Protein AF-A0AAR2L7X9-F1 (afdb_monomer)

Solvent-accessible surface area (backbone atoms only — not comparable to full-atom values): 22425 Å² total; per-residue (Å²): 132,78,59,79,91,54,69,85,50,86,92,69,82,84,89,60,80,96,71,93,76,78,83,87,63,80,66,83,75,56,82,78,73,78,79,71,86,83,79,50,98,88,57,89,83,78,84,85,50,68,68,66,51,44,67,77,43,71,85,66,81,84,59,77,83,81,66,60,90,68,90,74,89,66,98,63,89,81,54,65,83,58,91,66,99,71,81,74,80,59,92,85,59,94,66,85,78,51,74,70,56,49,50,53,48,50,54,50,52,50,49,48,53,38,51,50,32,52,50,49,48,60,57,50,74,76,51,97,79,78,84,83,87,59,48,69,61,50,37,53,50,45,53,51,50,53,52,52,56,54,48,54,52,49,50,71,74,61,46,100,78,69,85,72,63,87,88,48,68,64,62,55,51,52,52,53,54,52,51,51,53,51,49,65,59,52,63,77,77,61,82,89,80,92,80,92,81,93,71,90,81,67,76,90,87,68,88,82,83,82,83,83,81,60,69,68,58,55,53,50,53,51,54,52,51,53,54,54,51,52,57,53,48,54,54,50,52,56,54,53,54,57,57,56,64,72,72,71,85,77,90,77,53,74,70,54,44,52,53,50,50,53,50,46,54,53,49,59,71,41,43,70,53,60,71,42,44,65,57,53,52,51,51,50,60,73,42,40,66,58,54,51,50,53,52,51,50,54,54,52,50,55,50,48,54,53,52,51,52,52,52,54,50,52,52,50,52,51,52,51,52,51,52,48,51,53,50,52,52,52,53,50,49,51,52,49,52,52,51,50,52,53,50,53,53,52,52,59,65,70,75,111

Sequence (352 aa):
MADPKYANLPGIAFNEPDVYETSDLPEDDQAQFESEELCSDSVERIVVNPNAAYDKFKDKRVGTKGLDFSDRISKTRRVGYESGEYELLAEGCGVKETPQQKYQRLVNEIQELTQEVEHIQANVKESSAEERLTPVVLAQRAAQLKQQLVSAHLDSLLGPNAHINLADPDGALAKRLMTQLELARGVRSSAGGEGKGSGLKGPDGVVLYELHSRPEHERFTESAKVRQHCTTFSKSVLGKMNEIAKHKAAIEDAETQNKVSQLYDVVQKWDAMATSLPQVVQRLIAVKELHEQAMQFGQLLTHLDTTQQMINNALKDNSTLLTQVQQTMKENLVSVEENFAALEQRMKKLSK

Structure (mmCIF, N/CA/C/O backbone):
data_AF-A0AAR2L7X9-F1
#
_entry.id   AF-A0AAR2L7X9-F1
#
loop_
_atom_site.group_PDB
_atom_site.id
_atom_site.type_symbol
_atom_site.label_atom_id
_atom_site.label_alt_id
_atom_site.label_comp_id
_atom_site.label_asym_id
_atom_site.label_entity_id
_atom_site.label_seq_id
_atom_site.pdbx_PDB_ins_code
_atom_site.Cartn_x
_atom_site.Cartn_y
_atom_site.Cartn_z
_atom_site.occupancy
_atom_site.B_iso_or_equiv
_atom_site.auth_seq_id
_atom_site.auth_comp_id
_atom_site.auth_asym_id
_atom_site.auth_atom_id
_atom_site.pdbx_PDB_model_num
ATOM 1 N N . MET A 1 1 ? 15.805 -26.032 24.652 1.00 58.50 1 MET A N 1
ATOM 2 C CA . MET A 1 1 ? 15.569 -25.480 26.006 1.00 58.50 1 MET A CA 1
ATOM 3 C C . MET A 1 1 ? 14.069 -25.468 26.228 1.00 58.50 1 MET A C 1
ATOM 5 O O . MET A 1 1 ? 13.367 -25.106 25.296 1.00 58.50 1 MET A O 1
ATOM 9 N N . ALA A 1 2 ? 13.588 -25.912 27.389 1.00 68.69 2 ALA A N 1
ATOM 10 C CA . ALA A 1 2 ? 12.157 -25.912 27.692 1.00 68.69 2 ALA A CA 1
ATOM 11 C C . ALA A 1 2 ? 11.617 -24.474 27.770 1.00 68.69 2 ALA A C 1
ATOM 13 O O . ALA A 1 2 ? 12.290 -23.601 28.323 1.00 68.69 2 ALA A O 1
ATOM 14 N N . ASP A 1 3 ? 10.419 -24.233 27.229 1.00 81.75 3 ASP A N 1
ATOM 15 C CA . ASP A 1 3 ? 9.723 -22.955 27.406 1.00 81.75 3 ASP A CA 1
ATOM 16 C C . ASP A 1 3 ? 9.460 -22.745 28.912 1.00 81.75 3 ASP A C 1
ATOM 18 O O . ASP A 1 3 ? 8.862 -23.617 29.560 1.00 81.75 3 ASP A O 1
ATOM 22 N N . PRO A 1 4 ? 9.898 -21.613 29.498 1.00 86.81 4 PRO A N 1
ATOM 23 C CA . PRO A 1 4 ? 9.716 -21.331 30.920 1.00 86.81 4 PRO A CA 1
ATOM 24 C C . PRO A 1 4 ? 8.248 -21.355 31.367 1.00 86.81 4 PRO A C 1
ATOM 26 O O . PRO A 1 4 ? 7.988 -21.593 32.545 1.00 86.81 4 PRO A O 1
ATOM 29 N N . LYS A 1 5 ? 7.283 -21.158 30.457 1.00 88.94 5 LYS A N 1
ATOM 30 C CA . LYS A 1 5 ? 5.848 -21.253 30.771 1.00 88.94 5 LYS A CA 1
ATOM 31 C C . LYS A 1 5 ? 5.412 -22.666 31.166 1.00 88.94 5 LYS A C 1
ATOM 33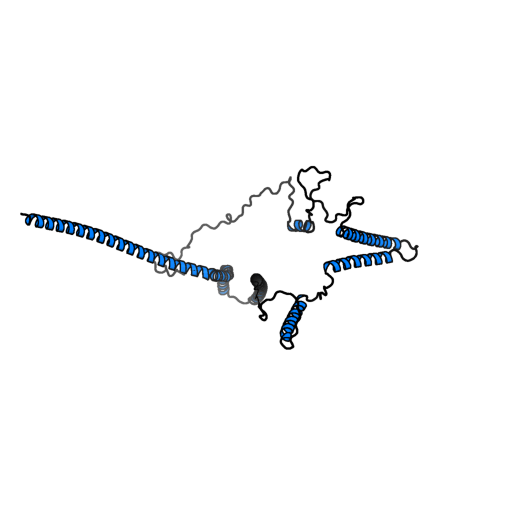 O O . LYS A 1 5 ? 4.488 -22.801 31.964 1.00 88.94 5 LYS A O 1
ATOM 38 N N . TYR A 1 6 ? 6.068 -23.701 30.637 1.00 88.50 6 TYR A N 1
ATOM 39 C CA . TYR A 1 6 ? 5.660 -25.103 30.812 1.00 88.50 6 TYR A CA 1
ATOM 40 C C . TYR A 1 6 ? 6.632 -25.923 31.668 1.00 88.50 6 TYR A C 1
ATOM 42 O O . TYR A 1 6 ? 6.317 -27.047 32.045 1.00 88.50 6 TYR A O 1
ATOM 50 N N . ALA A 1 7 ? 7.787 -25.359 32.031 1.00 85.44 7 ALA A N 1
ATOM 51 C CA . ALA A 1 7 ? 8.849 -26.053 32.761 1.00 85.44 7 ALA A CA 1
ATOM 52 C C . ALA A 1 7 ? 8.419 -26.646 34.121 1.00 85.44 7 ALA A C 1
ATOM 54 O O . ALA A 1 7 ? 8.985 -27.644 34.557 1.00 85.44 7 ALA A O 1
ATOM 55 N N . ASN A 1 8 ? 7.420 -26.048 34.780 1.00 86.06 8 ASN A N 1
ATOM 56 C CA . ASN A 1 8 ? 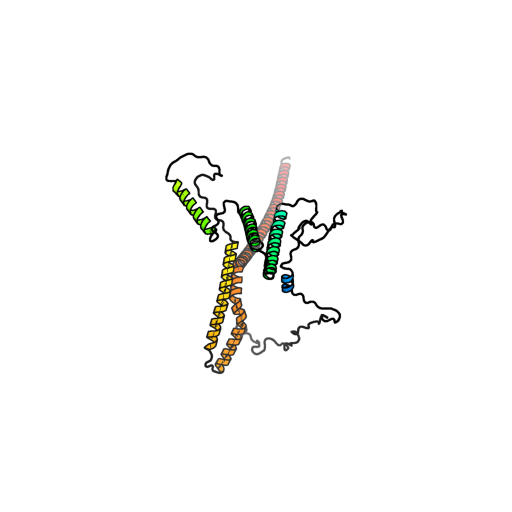6.941 -26.471 36.103 1.00 86.06 8 ASN A CA 1
ATOM 57 C C . ASN A 1 8 ? 5.663 -27.325 36.053 1.00 86.06 8 ASN A C 1
ATOM 59 O O . ASN A 1 8 ? 5.130 -27.686 37.103 1.00 86.06 8 ASN A O 1
ATOM 63 N N . LEU A 1 9 ? 5.136 -27.609 34.859 1.00 87.19 9 LEU A N 1
ATOM 64 C CA . LEU A 1 9 ? 3.927 -28.411 34.711 1.00 87.19 9 LEU A CA 1
ATOM 65 C C . LEU A 1 9 ? 4.298 -29.902 34.645 1.00 87.19 9 LEU A C 1
ATOM 67 O O . LEU A 1 9 ? 5.142 -30.288 33.834 1.00 87.19 9 LEU A O 1
ATOM 71 N N . PRO A 1 10 ? 3.688 -30.764 35.478 1.00 87.69 10 PRO A N 1
ATOM 72 C CA . PRO A 1 10 ? 3.891 -32.203 35.376 1.00 87.69 10 PRO A CA 1
ATOM 73 C C . PRO A 1 10 ? 3.238 -32.752 34.097 1.00 87.69 10 PRO A C 1
ATOM 75 O O . PRO A 1 10 ? 2.163 -32.304 33.704 1.00 87.69 10 PRO A O 1
ATOM 78 N N . GLY A 1 11 ? 3.864 -33.754 33.471 1.00 83.44 11 GLY A N 1
ATOM 79 C CA . GLY A 1 11 ? 3.300 -34.459 32.310 1.00 83.44 11 GLY A CA 1
ATOM 80 C C . GLY A 1 11 ? 3.533 -33.799 30.945 1.00 83.44 11 GLY A C 1
ATOM 81 O O . GLY A 1 11 ? 2.887 -34.194 29.981 1.00 83.44 11 GLY A O 1
ATOM 82 N N . ILE A 1 12 ? 4.440 -32.823 30.841 1.00 88.62 12 ILE A N 1
ATOM 83 C CA . ILE A 1 12 ? 4.846 -32.239 29.554 1.00 88.62 12 ILE A CA 1
ATOM 84 C C . ILE A 1 12 ? 5.948 -33.092 28.911 1.00 88.62 12 ILE A C 1
ATOM 86 O O . ILE A 1 12 ? 6.962 -33.395 29.544 1.00 88.62 12 ILE A O 1
ATOM 90 N N . ALA A 1 13 ? 5.758 -33.471 27.647 1.00 85.81 13 ALA A N 1
ATOM 91 C CA . ALA A 1 13 ? 6.752 -34.187 26.855 1.00 85.81 13 ALA A CA 1
ATOM 92 C C . ALA A 1 13 ? 7.810 -33.206 26.315 1.00 85.81 13 ALA A C 1
ATOM 94 O O . ALA A 1 13 ? 7.497 -32.320 25.527 1.00 85.81 13 ALA A O 1
ATOM 95 N N . PHE A 1 14 ? 9.068 -33.339 26.754 1.00 83.25 14 PHE A N 1
ATOM 96 C CA . PHE A 1 14 ? 10.162 -32.425 26.370 1.00 83.25 14 PHE A CA 1
ATOM 97 C C . PHE A 1 14 ? 11.065 -32.947 25.243 1.00 83.25 14 PHE A C 1
ATOM 99 O O . PHE A 1 14 ? 11.780 -32.161 24.628 1.00 83.25 14 PHE A O 1
ATOM 106 N N . ASN A 1 15 ? 11.064 -34.260 25.001 1.00 86.62 15 ASN A N 1
ATOM 107 C CA . ASN A 1 15 ? 11.962 -34.932 24.052 1.00 86.62 15 ASN A CA 1
ATOM 108 C C . ASN A 1 15 ? 11.193 -35.608 22.908 1.00 86.62 15 ASN A C 1
ATOM 110 O O . ASN A 1 15 ? 11.696 -36.547 22.295 1.00 86.62 15 ASN A O 1
ATOM 114 N N . GLU A 1 16 ? 9.970 -35.156 22.655 1.00 88.12 16 GLU A N 1
ATOM 115 C CA . GLU A 1 16 ? 9.159 -35.616 21.534 1.00 88.12 16 GLU A CA 1
ATOM 116 C C . GLU A 1 16 ? 9.147 -34.537 20.443 1.00 88.12 16 GLU A C 1
ATOM 118 O O . GLU A 1 16 ? 9.215 -33.347 20.767 1.00 88.12 16 GLU A O 1
ATOM 123 N N . PRO A 1 17 ? 9.123 -34.921 19.156 1.00 88.31 17 PRO A N 1
ATOM 124 C CA . PRO A 1 17 ? 8.939 -33.967 18.073 1.00 88.31 17 PRO A CA 1
ATOM 125 C C . PRO A 1 17 ? 7.567 -33.292 18.194 1.00 88.31 17 PRO A C 1
ATOM 127 O O . PRO A 1 17 ? 6.573 -33.936 18.521 1.00 88.31 17 PRO A O 1
ATOM 130 N N . ASP A 1 18 ? 7.527 -31.992 17.908 1.00 89.62 18 ASP A N 1
ATOM 131 C CA . ASP A 1 18 ? 6.307 -31.173 17.987 1.00 89.62 18 ASP A CA 1
ATOM 132 C C . ASP A 1 18 ? 5.267 -31.576 16.923 1.00 89.62 18 ASP A C 1
ATOM 134 O O . ASP A 1 18 ? 4.061 -31.488 17.140 1.00 89.62 18 ASP A O 1
ATOM 138 N N . VAL A 1 19 ? 5.734 -32.073 15.771 1.00 93.62 19 VAL A N 1
ATOM 139 C CA . VAL A 1 19 ? 4.901 -32.466 14.629 1.00 93.62 19 VAL A CA 1
ATOM 140 C C . VAL A 1 19 ? 5.341 -33.835 14.107 1.00 93.62 19 VAL A C 1
ATOM 142 O O . VAL A 1 19 ? 6.525 -34.062 13.859 1.00 93.62 19 VAL A O 1
ATOM 145 N N . TYR A 1 20 ? 4.375 -34.742 13.923 1.00 91.88 20 TYR A N 1
ATOM 146 C CA . TYR A 1 20 ? 4.553 -36.015 13.222 1.00 91.88 20 TYR A CA 1
ATOM 147 C C . TYR A 1 20 ? 3.850 -35.929 11.865 1.00 91.88 20 TYR A C 1
ATOM 149 O O . TYR A 1 20 ? 2.631 -36.079 11.783 1.00 91.88 20 TYR A O 1
ATOM 157 N N . GLU A 1 21 ? 4.619 -35.678 10.810 1.00 87.75 21 GLU A N 1
ATOM 158 C CA . GLU A 1 21 ? 4.123 -35.557 9.437 1.00 87.75 21 GLU A CA 1
ATOM 159 C C . GLU A 1 21 ? 4.744 -36.611 8.514 1.00 87.75 21 GLU A C 1
ATOM 161 O O . GLU A 1 21 ? 5.809 -37.173 8.790 1.00 87.75 21 GLU A O 1
ATOM 166 N N . THR A 1 22 ? 4.045 -36.923 7.425 1.00 88.25 22 THR A N 1
ATOM 167 C CA . THR A 1 22 ? 4.598 -37.737 6.339 1.00 88.25 22 THR A CA 1
ATOM 168 C C . THR A 1 22 ? 5.655 -36.937 5.587 1.00 88.25 22 THR A C 1
ATOM 170 O O . THR A 1 22 ? 5.545 -35.720 5.490 1.00 88.25 22 THR A O 1
ATOM 173 N N . SER A 1 23 ? 6.670 -37.609 5.037 1.00 84.25 23 SER A N 1
ATOM 174 C CA . SER A 1 23 ? 7.684 -36.941 4.214 1.00 84.25 23 SER A CA 1
ATOM 175 C C . SER A 1 23 ? 7.032 -36.208 3.046 1.00 84.25 23 SER A C 1
ATOM 177 O O . SER A 1 23 ? 6.240 -36.810 2.321 1.00 84.25 23 SER A O 1
ATOM 179 N N . ASP A 1 24 ? 7.384 -34.936 2.883 1.00 82.62 24 ASP A N 1
ATOM 180 C CA . ASP A 1 24 ? 6.878 -34.105 1.797 1.00 82.62 24 ASP A CA 1
ATOM 181 C C . ASP A 1 24 ? 7.316 -34.695 0.447 1.00 82.62 24 ASP A C 1
ATOM 183 O O . ASP A 1 24 ? 8.506 -34.964 0.231 1.00 82.62 24 ASP A O 1
ATOM 187 N N . LEU A 1 25 ? 6.347 -34.997 -0.422 1.00 80.44 25 LEU A N 1
ATOM 188 C CA . LEU A 1 25 ? 6.610 -35.621 -1.714 1.00 80.44 25 LEU A CA 1
ATOM 189 C C . LEU A 1 25 ? 6.784 -34.526 -2.771 1.00 80.44 25 LEU A C 1
ATOM 191 O O . LEU A 1 25 ? 5.901 -33.691 -2.932 1.00 80.44 25 LEU A O 1
ATOM 195 N N . PRO A 1 26 ? 7.848 -34.573 -3.590 1.00 77.44 26 PRO A N 1
ATOM 196 C CA . PRO A 1 26 ? 8.116 -33.561 -4.615 1.00 77.44 26 PRO A CA 1
ATOM 197 C C . PRO A 1 26 ? 7.139 -33.612 -5.807 1.00 77.44 26 PRO A C 1
ATOM 199 O O . PRO A 1 26 ? 7.409 -33.012 -6.846 1.00 77.44 26 PRO A O 1
ATOM 202 N N . GLU A 1 27 ? 6.060 -34.390 -5.722 1.00 68.00 27 GLU A N 1
ATOM 203 C CA . GLU A 1 27 ? 5.062 -34.551 -6.785 1.00 68.00 27 GLU A CA 1
ATOM 204 C C . GLU A 1 27 ? 4.043 -33.401 -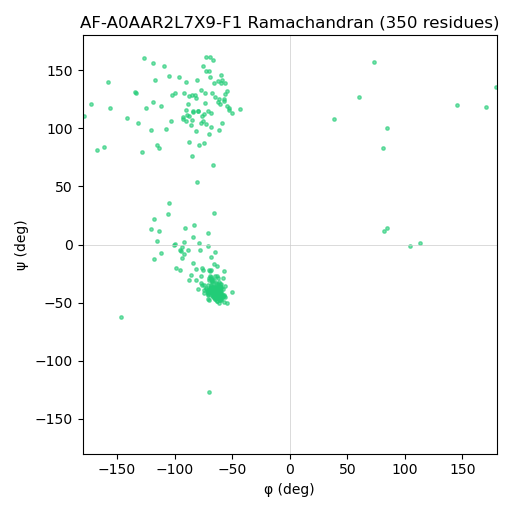6.795 1.00 68.00 27 GLU A C 1
ATOM 206 O O . GLU A 1 27 ? 3.625 -33.001 -7.880 1.00 68.00 27 GLU A O 1
ATOM 211 N N . ASP A 1 28 ? 3.730 -32.797 -5.639 1.00 61.31 28 ASP A N 1
ATOM 212 C CA . ASP A 1 28 ? 2.808 -31.647 -5.545 1.00 61.31 28 ASP A CA 1
ATOM 213 C C . ASP A 1 28 ? 3.396 -30.351 -6.153 1.00 61.31 28 ASP A C 1
ATOM 215 O O . ASP A 1 28 ? 2.652 -29.467 -6.579 1.00 61.31 28 ASP A O 1
ATOM 219 N N . ASP A 1 29 ? 4.726 -30.259 -6.274 1.00 66.62 29 ASP A N 1
ATOM 220 C CA . ASP A 1 29 ? 5.447 -29.112 -6.855 1.00 66.62 29 ASP A CA 1
ATOM 221 C C . ASP A 1 29 ? 5.651 -29.213 -8.380 1.00 66.62 29 ASP A C 1
ATOM 223 O O . ASP A 1 29 ? 6.191 -28.300 -9.020 1.00 66.62 29 ASP A O 1
ATOM 227 N N . GLN A 1 30 ? 5.255 -30.327 -9.001 1.00 73.00 30 GLN A N 1
ATOM 228 C CA . GLN A 1 30 ? 5.449 -30.524 -10.434 1.00 73.00 30 GLN A CA 1
ATOM 229 C C . GLN A 1 30 ? 4.307 -29.879 -11.211 1.00 73.00 30 GLN A C 1
ATOM 231 O O . GLN A 1 30 ? 3.193 -30.391 -11.276 1.00 73.00 30 GLN A O 1
ATOM 236 N N . ALA A 1 31 ? 4.607 -28.759 -11.870 1.00 71.19 31 ALA A N 1
ATOM 237 C CA . ALA A 1 31 ? 3.693 -28.159 -12.829 1.00 71.19 31 ALA A CA 1
ATOM 238 C C . ALA A 1 31 ? 3.383 -29.160 -13.959 1.00 71.19 31 ALA A C 1
ATOM 240 O O . ALA A 1 31 ? 4.196 -29.382 -14.861 1.00 71.19 31 ALA A O 1
ATOM 241 N N . GLN A 1 32 ? 2.187 -29.751 -13.926 1.00 66.31 32 GLN A N 1
ATOM 242 C CA . GLN A 1 32 ? 1.603 -30.426 -15.079 1.00 66.31 32 GLN A CA 1
ATOM 243 C C . GLN A 1 32 ? 1.217 -29.362 -16.102 1.00 66.31 32 GLN A C 1
ATOM 245 O O . GLN A 1 32 ? 0.154 -28.751 -16.035 1.00 66.31 32 GLN A O 1
ATOM 250 N N . PHE A 1 33 ? 2.112 -29.115 -17.053 1.00 65.69 33 PHE A N 1
ATOM 251 C CA . PHE A 1 33 ? 1.769 -28.323 -18.222 1.00 65.69 33 PHE A CA 1
ATOM 252 C C . PHE A 1 33 ? 0.863 -29.166 -19.119 1.00 65.69 33 PHE A C 1
ATOM 254 O O . PHE A 1 33 ? 1.329 -30.078 -19.809 1.00 65.69 33 PHE A O 1
ATOM 261 N N . GLU A 1 34 ? -0.436 -28.863 -19.104 1.00 64.69 34 GLU A N 1
ATOM 262 C CA . GLU A 1 34 ? -1.340 -29.292 -20.166 1.00 64.69 34 GLU A CA 1
ATOM 263 C C . GLU A 1 34 ? -0.727 -28.843 -21.492 1.00 64.69 34 GLU A C 1
ATOM 265 O O . GLU A 1 34 ? -0.481 -27.660 -21.733 1.00 64.69 34 GLU A O 1
ATOM 270 N N . SER A 1 35 ? -0.375 -29.818 -22.324 1.00 61.19 35 SER A N 1
ATOM 271 C CA . SER A 1 35 ? 0.222 -29.548 -23.623 1.00 61.19 35 SER A CA 1
ATOM 272 C C . SER A 1 35 ? -0.883 -29.042 -24.543 1.00 61.19 35 SER A C 1
ATOM 274 O O . SER A 1 35 ? -1.533 -29.832 -25.221 1.00 61.19 35 SER A O 1
ATOM 276 N N . GLU A 1 36 ? -1.132 -27.732 -24.543 1.00 65.69 36 GLU A N 1
ATOM 277 C CA . GLU A 1 36 ? -1.938 -27.104 -25.588 1.00 65.69 36 GLU A CA 1
ATOM 278 C C . GLU A 1 36 ? -1.323 -27.470 -26.950 1.00 65.69 36 GLU A C 1
ATOM 280 O O . GLU A 1 36 ? -0.103 -27.379 -27.126 1.00 65.69 36 GLU A O 1
ATOM 285 N N . GLU A 1 37 ? -2.147 -27.908 -27.911 1.00 62.38 37 GLU A N 1
ATOM 286 C CA . GLU A 1 37 ? -1.739 -28.262 -29.280 1.00 62.38 37 GLU A CA 1
ATOM 287 C C . GLU A 1 37 ? -1.265 -27.017 -30.057 1.00 62.38 37 GLU A C 1
ATOM 289 O O . GLU A 1 37 ? -1.871 -26.549 -31.017 1.00 62.38 37 GLU A O 1
ATOM 294 N N . LEU A 1 38 ? -0.131 -26.456 -29.650 1.00 59.75 38 LEU A N 1
ATOM 295 C CA . LEU A 1 38 ? 0.525 -25.326 -30.299 1.00 59.75 38 LEU A CA 1
ATOM 296 C C . LEU A 1 38 ? 1.409 -25.780 -31.470 1.00 59.75 38 LEU A C 1
ATOM 298 O O . LEU A 1 38 ? 2.143 -24.972 -32.034 1.00 59.75 38 LEU A O 1
ATOM 302 N N . CYS A 1 39 ? 1.390 -27.056 -31.843 1.00 63.72 39 CYS A N 1
ATOM 303 C CA . CYS A 1 39 ? 2.188 -27.605 -32.936 1.00 63.72 39 CYS A CA 1
ATOM 304 C C . CYS A 1 39 ? 1.270 -28.386 -33.879 1.00 63.72 39 CYS A C 1
ATOM 306 O O . CYS A 1 39 ? 1.172 -29.603 -33.797 1.00 63.72 39 CYS A O 1
ATOM 308 N N . SER A 1 40 ? 0.567 -27.661 -34.750 1.00 76.75 40 SER A N 1
ATOM 309 C CA . SER A 1 40 ? -0.212 -28.244 -35.844 1.00 76.75 40 SER A CA 1
ATOM 310 C C . SER A 1 40 ? 0.582 -28.159 -37.148 1.00 76.75 40 SER A C 1
ATOM 312 O O . SER A 1 40 ? 1.001 -27.068 -37.527 1.00 76.75 40 SER A O 1
ATOM 314 N N . ASP A 1 41 ? 0.705 -29.265 -37.885 1.00 78.06 41 ASP A N 1
ATOM 315 C CA . ASP A 1 41 ? 1.406 -29.299 -39.185 1.00 78.06 41 ASP A CA 1
ATOM 316 C C . ASP A 1 41 ? 0.707 -28.468 -40.281 1.00 78.06 41 ASP A C 1
ATOM 318 O O . ASP A 1 41 ? 1.301 -28.147 -41.306 1.00 78.06 41 ASP A O 1
ATOM 322 N N . SER A 1 42 ? -0.567 -28.110 -40.081 1.00 85.38 42 SER A N 1
ATOM 323 C CA . SER A 1 42 ? -1.370 -27.327 -41.037 1.00 85.38 42 SER A CA 1
ATOM 324 C C . SER A 1 42 ? -1.397 -25.818 -40.758 1.00 85.38 42 SER A C 1
ATOM 326 O O . SER A 1 42 ? -1.999 -25.079 -41.535 1.00 85.38 42 SER A O 1
ATOM 328 N N . VAL A 1 43 ? -0.802 -25.347 -39.653 1.00 83.69 43 VAL A N 1
ATOM 329 C CA . VAL A 1 43 ? -0.901 -23.944 -39.215 1.00 83.69 43 VAL A CA 1
ATOM 330 C C . VAL A 1 43 ? 0.486 -23.336 -39.038 1.00 83.69 43 VAL A C 1
ATOM 332 O O . VAL A 1 43 ? 1.252 -23.734 -38.162 1.00 83.69 43 VAL A O 1
ATOM 335 N N . GLU A 1 44 ? 0.793 -22.306 -39.826 1.00 81.75 44 GLU A N 1
ATOM 336 C CA . GLU A 1 44 ? 2.014 -21.523 -39.643 1.00 81.75 44 GLU A CA 1
ATOM 337 C C . GLU A 1 44 ? 1.906 -20.621 -38.407 1.00 81.75 44 GLU A C 1
ATOM 339 O O . GLU A 1 44 ? 1.034 -19.754 -38.301 1.00 81.75 44 GLU A O 1
ATOM 344 N N . ARG A 1 45 ? 2.834 -20.793 -37.462 1.00 79.12 45 ARG A N 1
ATOM 345 C CA . ARG A 1 45 ? 2.926 -19.953 -36.264 1.00 79.12 45 ARG A CA 1
ATOM 346 C C . ARG A 1 45 ? 3.826 -18.753 -36.502 1.00 79.12 45 ARG A C 1
ATOM 348 O O . ARG A 1 45 ? 5.049 -18.861 -36.492 1.00 79.12 45 ARG A O 1
ATOM 355 N N . ILE A 1 46 ? 3.212 -17.583 -36.634 1.00 85.19 46 ILE A N 1
ATOM 356 C CA . ILE A 1 46 ? 3.934 -16.316 -36.738 1.00 85.19 46 ILE A CA 1
ATOM 357 C C . ILE A 1 46 ? 4.146 -15.749 -35.331 1.00 85.19 46 ILE A C 1
ATOM 359 O O . ILE A 1 46 ? 3.201 -15.330 -34.664 1.00 85.19 46 ILE A O 1
ATOM 363 N N . VAL A 1 47 ? 5.401 -15.721 -34.872 1.00 85.00 47 VAL A N 1
ATOM 364 C CA . VAL A 1 47 ? 5.768 -15.097 -33.593 1.00 85.00 47 VAL A CA 1
ATOM 365 C C . VAL A 1 47 ? 5.658 -13.581 -33.728 1.00 85.00 47 VAL A C 1
ATOM 367 O O . VAL A 1 47 ? 6.408 -12.946 -34.472 1.00 85.00 47 VAL A O 1
ATOM 370 N N . VAL A 1 48 ? 4.728 -12.982 -32.989 1.00 89.19 48 VAL A N 1
ATOM 371 C CA . VAL A 1 48 ? 4.573 -11.528 -32.950 1.00 89.19 48 VAL A CA 1
ATOM 372 C C . VAL A 1 48 ? 5.624 -10.950 -32.009 1.00 89.19 48 VAL A C 1
ATOM 374 O O . VAL A 1 48 ? 5.590 -11.188 -30.806 1.00 89.19 48 VAL A O 1
ATOM 377 N N . ASN A 1 49 ? 6.556 -10.172 -32.557 1.00 91.19 49 ASN A N 1
ATOM 378 C CA . ASN A 1 49 ? 7.512 -9.390 -31.777 1.00 91.19 49 ASN A CA 1
ATOM 379 C C . ASN A 1 49 ? 7.069 -7.914 -31.765 1.00 91.19 49 ASN A C 1
ATOM 381 O O . ASN A 1 49 ? 7.238 -7.235 -32.784 1.00 91.19 49 ASN A O 1
ATOM 385 N N . PRO A 1 50 ? 6.527 -7.397 -30.644 1.00 91.75 50 PRO A N 1
ATOM 386 C CA . PRO A 1 50 ? 6.018 -6.027 -30.566 1.00 91.75 50 PRO A CA 1
ATOM 387 C C . PRO A 1 50 ? 7.080 -4.963 -30.850 1.00 91.75 50 PRO A C 1
ATOM 389 O O . PRO A 1 50 ? 6.773 -3.950 -31.471 1.00 91.75 50 PRO A O 1
ATOM 392 N N . ASN A 1 51 ? 8.333 -5.210 -30.460 1.00 92.44 51 ASN A N 1
ATOM 393 C CA . ASN A 1 51 ? 9.429 -4.261 -30.665 1.00 92.44 51 ASN A CA 1
ATOM 394 C C . ASN A 1 51 ? 9.784 -4.159 -32.154 1.00 92.44 51 ASN A C 1
ATOM 396 O O . ASN A 1 51 ? 9.824 -3.068 -32.716 1.00 92.44 51 ASN A O 1
ATOM 400 N N . ALA A 1 52 ? 9.935 -5.305 -32.827 1.00 90.25 52 ALA A N 1
ATOM 401 C CA . ALA A 1 52 ? 10.203 -5.333 -34.265 1.00 90.25 52 ALA A CA 1
ATOM 402 C C . ALA A 1 52 ? 9.009 -4.827 -35.095 1.00 90.25 52 ALA A C 1
ATOM 404 O O . ALA A 1 52 ? 9.197 -4.231 -36.155 1.00 90.25 52 ALA A O 1
ATOM 405 N N . ALA A 1 53 ? 7.776 -5.063 -34.634 1.00 92.56 53 ALA A N 1
ATOM 406 C CA . ALA A 1 53 ? 6.579 -4.506 -35.253 1.00 92.56 53 ALA A CA 1
ATOM 407 C C . ALA A 1 53 ? 6.545 -2.978 -35.107 1.00 92.56 53 ALA A C 1
ATOM 409 O O . ALA A 1 53 ? 6.323 -2.284 -36.096 1.00 92.56 53 ALA A O 1
ATOM 410 N N . TYR A 1 54 ? 6.835 -2.448 -33.918 1.00 90.94 54 TYR A N 1
ATOM 411 C CA . TYR A 1 54 ? 6.888 -1.009 -33.676 1.00 90.94 54 TYR A CA 1
ATOM 412 C C . TYR A 1 54 ? 7.881 -0.316 -34.611 1.00 90.94 54 TYR A C 1
ATOM 414 O O . TYR A 1 54 ? 7.495 0.613 -35.314 1.00 90.94 54 TYR A O 1
ATOM 422 N N . ASP A 1 55 ? 9.112 -0.818 -34.721 1.00 93.19 55 ASP A N 1
ATOM 423 C CA . ASP A 1 55 ? 10.123 -0.222 -35.603 1.00 93.19 55 ASP A CA 1
ATOM 424 C C . ASP A 1 55 ? 9.692 -0.218 -37.080 1.00 93.19 55 ASP A C 1
ATOM 426 O O . ASP A 1 55 ? 9.960 0.734 -37.810 1.00 93.19 55 ASP A O 1
ATOM 430 N N . LYS A 1 56 ? 8.940 -1.234 -37.527 1.00 90.31 56 LYS A N 1
ATOM 431 C CA . LYS A 1 56 ? 8.402 -1.298 -38.900 1.00 90.31 56 LYS A CA 1
ATOM 432 C C . LYS A 1 56 ? 7.316 -0.255 -39.193 1.00 90.31 56 LYS A C 1
ATOM 434 O O . LYS A 1 56 ? 7.054 0.006 -40.374 1.00 90.31 56 LYS A O 1
ATOM 439 N N . PHE A 1 57 ? 6.649 0.289 -38.174 1.00 88.62 57 PHE A N 1
ATOM 440 C CA . PHE A 1 57 ? 5.539 1.240 -38.328 1.00 88.62 57 PHE A CA 1
ATOM 441 C C . PHE A 1 57 ? 5.803 2.621 -37.722 1.00 88.62 57 PHE A C 1
ATOM 443 O O . PHE A 1 57 ? 5.076 3.551 -38.053 1.00 88.62 57 PHE A O 1
ATOM 450 N N . LYS A 1 58 ? 6.851 2.787 -36.911 1.00 88.94 58 LYS A N 1
ATOM 451 C CA . LYS A 1 58 ? 7.204 4.028 -36.206 1.00 88.94 58 LYS A CA 1
ATOM 452 C C . LYS A 1 58 ? 7.243 5.259 -37.115 1.00 88.94 58 LYS A C 1
ATOM 454 O O . LYS A 1 58 ? 6.761 6.324 -36.732 1.00 88.94 58 LYS A O 1
ATOM 459 N N . ASP A 1 59 ? 7.785 5.097 -38.319 1.00 85.38 59 ASP A N 1
ATOM 460 C CA . ASP A 1 59 ? 7.980 6.202 -39.262 1.00 85.38 59 ASP A CA 1
ATOM 461 C C . ASP A 1 59 ? 6.828 6.342 -40.272 1.00 85.38 59 ASP A C 1
ATOM 463 O O . ASP A 1 59 ? 6.780 7.302 -41.041 1.00 85.38 59 ASP A O 1
ATOM 467 N N . LYS A 1 60 ? 5.862 5.415 -40.263 1.00 86.44 60 LYS A N 1
ATOM 468 C CA . LYS A 1 60 ? 4.682 5.464 -41.133 1.00 86.44 60 LYS A CA 1
ATOM 469 C C . LYS A 1 60 ? 3.586 6.272 -40.442 1.00 86.44 60 LYS A C 1
ATOM 471 O O . LYS A 1 60 ? 3.130 5.918 -39.359 1.00 86.44 60 LYS A O 1
ATOM 476 N N . ARG A 1 61 ? 3.140 7.353 -41.082 1.00 79.25 61 ARG A N 1
ATOM 477 C CA . ARG A 1 61 ? 2.025 8.191 -40.612 1.00 79.25 61 ARG A CA 1
ATOM 478 C C . ARG A 1 61 ? 0.813 8.006 -41.517 1.00 79.25 61 ARG A C 1
ATOM 480 O O . ARG A 1 61 ? 0.958 7.664 -42.687 1.00 79.25 61 ARG A O 1
ATOM 487 N N . VAL A 1 62 ? -0.376 8.233 -40.969 1.00 76.62 62 VAL A N 1
ATOM 488 C CA . VAL A 1 62 ? -1.643 8.132 -41.702 1.00 76.62 62 VAL A CA 1
ATOM 489 C C . VAL A 1 62 ? -2.321 9.499 -41.692 1.00 76.62 62 VAL A C 1
ATOM 491 O O . VAL A 1 62 ? -2.563 10.057 -40.622 1.00 76.62 62 VAL A O 1
ATOM 494 N N . GLY A 1 63 ? -2.612 10.037 -42.878 1.00 72.56 63 GLY A N 1
ATOM 495 C CA . GLY A 1 63 ? -3.365 11.279 -43.044 1.00 72.56 63 GLY A CA 1
ATOM 496 C C . GLY A 1 63 ? -4.870 11.041 -42.915 1.00 72.56 63 GLY A C 1
ATOM 497 O O . GLY A 1 63 ? -5.386 10.027 -43.381 1.00 72.56 63 GLY A O 1
ATOM 498 N N . THR A 1 64 ? -5.585 11.969 -42.276 1.00 68.38 64 THR A N 1
ATOM 499 C CA . THR A 1 64 ? -7.038 11.856 -42.027 1.00 68.38 64 THR A CA 1
ATOM 500 C C . THR A 1 64 ? -7.880 12.889 -42.776 1.00 68.38 64 THR A C 1
ATOM 502 O O . THR A 1 64 ? -9.070 13.056 -42.504 1.00 68.38 64 THR A O 1
ATOM 505 N N . LYS A 1 65 ? -7.287 13.605 -43.732 1.00 66.12 65 LYS A N 1
ATOM 506 C CA . LYS A 1 65 ? -7.968 14.671 -44.469 1.00 66.12 65 LYS A CA 1
ATOM 507 C C . LYS A 1 65 ? -8.797 14.083 -45.616 1.00 66.12 65 LYS A C 1
ATOM 509 O O . LYS A 1 65 ? -8.272 13.322 -46.412 1.00 66.12 65 LYS A O 1
ATOM 514 N N . GLY A 1 66 ? -10.076 14.456 -45.704 1.00 64.81 66 GLY A N 1
ATOM 515 C CA . GLY A 1 66 ? -10.970 14.019 -46.789 1.00 64.81 66 GLY A CA 1
ATOM 516 C C . GLY A 1 66 ? -11.597 12.630 -46.610 1.00 64.81 66 GLY A C 1
ATOM 517 O O . GLY A 1 66 ? -12.206 12.127 -47.549 1.00 64.81 66 GLY A O 1
ATOM 518 N N . LEU A 1 67 ? -11.488 12.026 -45.418 1.00 68.25 67 LEU A N 1
ATOM 519 C CA . LEU A 1 67 ? -12.058 10.709 -45.127 1.00 68.25 67 LEU A CA 1
ATOM 520 C C . LEU A 1 67 ? -13.595 10.752 -45.107 1.00 68.25 67 LEU A C 1
ATOM 522 O O . LEU A 1 67 ? -14.194 11.336 -44.205 1.00 68.25 67 LEU A O 1
ATOM 526 N N . ASP A 1 68 ? -14.227 10.083 -46.070 1.00 68.94 68 ASP A N 1
ATOM 527 C CA . ASP A 1 68 ? -15.671 9.834 -46.094 1.00 68.94 68 ASP A CA 1
ATOM 528 C C . ASP A 1 68 ? -15.954 8.355 -46.403 1.00 68.94 68 ASP A C 1
ATOM 530 O O . ASP A 1 68 ? -15.839 7.913 -47.545 1.00 68.94 68 ASP A O 1
ATOM 534 N N . PHE A 1 69 ? -16.339 7.600 -45.367 1.00 71.88 69 PHE A N 1
ATOM 535 C CA . PHE A 1 69 ? -16.761 6.193 -45.456 1.00 71.88 69 PHE A CA 1
ATOM 536 C C . PHE A 1 69 ? -18.280 6.026 -45.639 1.00 71.88 69 PHE A C 1
ATOM 538 O O . PHE A 1 69 ? -18.774 4.902 -45.623 1.00 71.88 69 PHE A O 1
ATOM 545 N N . SER A 1 70 ? -19.049 7.116 -45.745 1.00 72.81 70 SER A N 1
ATOM 546 C CA . SER A 1 70 ? -20.505 7.026 -45.911 1.00 72.81 70 SER A CA 1
ATOM 547 C C . SER A 1 70 ? -20.889 6.554 -47.319 1.00 72.81 70 SER A C 1
ATOM 549 O O . SER A 1 70 ? -20.127 6.717 -48.264 1.00 72.81 70 SER A O 1
ATOM 551 N N . ASP A 1 71 ? -22.108 6.056 -47.530 1.00 64.62 71 ASP A N 1
ATOM 552 C CA . ASP A 1 71 ? -22.568 5.586 -48.853 1.00 64.62 71 ASP A CA 1
ATOM 553 C C . ASP A 1 71 ? -23.086 6.706 -49.792 1.00 64.62 71 ASP A C 1
ATOM 555 O O . ASP A 1 71 ? -23.733 6.449 -50.805 1.00 64.62 71 ASP A O 1
ATOM 559 N N . ARG A 1 72 ? -22.786 7.987 -49.523 1.00 66.19 72 ARG A N 1
ATOM 560 C CA . ARG A 1 72 ? -23.276 9.143 -50.312 1.00 66.19 72 ARG A CA 1
ATOM 561 C C . ARG A 1 72 ? -22.705 9.253 -51.739 1.00 66.19 72 ARG A C 1
ATOM 563 O O . ARG A 1 72 ? -21.617 9.769 -51.948 1.00 66.19 72 ARG A O 1
ATOM 570 N N . ILE A 1 73 ? -23.466 8.851 -52.753 1.00 66.31 73 ILE A N 1
ATOM 571 C CA . ILE A 1 73 ? -23.051 8.888 -54.170 1.00 66.31 73 ILE A CA 1
ATOM 572 C C . ILE A 1 73 ? -22.546 10.293 -54.590 1.00 66.31 73 ILE A C 1
ATOM 574 O O . ILE A 1 73 ? -23.304 11.262 -54.579 1.00 66.31 73 ILE A O 1
ATOM 578 N N . SER A 1 74 ? -21.269 10.390 -54.988 1.00 65.88 74 SER A N 1
ATOM 579 C CA . SER A 1 74 ? -20.589 11.608 -55.472 1.00 65.88 74 SER A CA 1
ATOM 580 C C . SER A 1 74 ? -19.934 11.364 -56.839 1.00 65.88 74 SER A C 1
ATOM 582 O O . SER A 1 74 ? -19.704 10.221 -57.229 1.00 65.88 74 SER A O 1
ATOM 584 N N . LYS A 1 75 ? -19.632 12.442 -57.577 1.00 63.06 75 LYS A N 1
ATOM 585 C CA . LYS A 1 75 ? -18.995 12.400 -58.908 1.00 63.06 75 LYS A CA 1
ATOM 586 C C . LYS A 1 75 ? -17.488 12.105 -58.865 1.00 63.06 75 LYS A C 1
ATOM 588 O O . LYS A 1 75 ? -16.934 11.701 -59.881 1.00 63.06 75 LYS A O 1
ATOM 593 N N . THR A 1 76 ? -16.821 12.317 -57.730 1.00 60.97 76 THR A N 1
ATOM 594 C CA . THR A 1 76 ? -15.392 12.016 -57.537 1.00 60.97 76 THR A CA 1
ATOM 595 C C . THR A 1 76 ? -15.210 10.646 -56.879 1.00 60.97 76 THR A C 1
ATOM 597 O O . THR A 1 76 ? -16.020 10.243 -56.041 1.00 60.97 76 THR A O 1
ATOM 600 N N . ARG A 1 77 ? -14.154 9.906 -57.260 1.00 60.44 77 ARG A N 1
ATOM 601 C CA . ARG A 1 77 ? -13.805 8.624 -56.624 1.00 60.44 77 ARG A CA 1
ATOM 602 C C . ARG A 1 77 ? -13.518 8.889 -55.149 1.00 60.44 77 ARG A C 1
ATOM 604 O O . ARG A 1 77 ? -12.628 9.668 -54.834 1.00 60.44 77 ARG A O 1
ATOM 611 N N . ARG A 1 78 ? -14.272 8.247 -54.259 1.00 61.22 78 ARG A N 1
ATOM 612 C CA . ARG A 1 78 ? -13.985 8.282 -52.826 1.00 61.22 78 ARG A CA 1
ATOM 613 C C . ARG A 1 78 ? -12.895 7.273 -52.528 1.00 61.22 78 ARG A C 1
ATOM 615 O O . ARG A 1 78 ? -13.001 6.108 -52.912 1.00 61.22 78 ARG A O 1
ATOM 622 N N . VAL A 1 79 ? -11.839 7.745 -51.894 1.00 60.59 79 VAL A N 1
ATOM 623 C CA . VAL A 1 79 ? -10.714 6.930 -51.464 1.00 60.59 79 VAL A CA 1
ATOM 624 C C . VAL A 1 79 ? -10.676 7.027 -49.942 1.00 60.59 79 VAL A C 1
ATOM 626 O O . VAL A 1 79 ? -11.041 8.056 -49.379 1.00 60.59 79 VAL A O 1
ATOM 629 N N . GLY A 1 80 ? -10.364 5.912 -49.279 1.00 66.00 80 GLY A N 1
ATOM 630 C CA . GLY A 1 80 ? -10.237 5.854 -47.823 1.00 66.00 80 GLY A CA 1
ATOM 631 C C . GLY A 1 80 ? -8.993 6.610 -47.364 1.00 66.00 80 GLY A C 1
ATOM 632 O O . GLY A 1 80 ? -8.780 7.759 -47.728 1.00 66.00 80 GLY A O 1
ATOM 633 N N . TYR A 1 81 ? -8.132 5.967 -46.581 1.00 63.00 81 TYR A N 1
ATOM 634 C CA . TYR A 1 81 ? -6.829 6.546 -46.260 1.00 63.00 81 TYR A CA 1
ATOM 635 C C . TYR A 1 81 ? -6.004 6.747 -47.542 1.00 63.00 81 TYR A C 1
ATOM 637 O O . TYR A 1 81 ? -5.407 5.801 -48.055 1.00 63.00 81 TYR A O 1
ATOM 645 N N . GLU A 1 82 ? -5.990 7.971 -48.071 1.00 56.88 82 GLU A N 1
ATOM 646 C CA . GLU A 1 82 ? -5.073 8.369 -49.134 1.00 56.88 82 GLU A CA 1
ATOM 647 C C . GLU A 1 82 ? -3.687 8.622 -48.547 1.00 56.88 82 GLU A C 1
ATOM 649 O O . GLU A 1 82 ? -3.513 9.266 -47.508 1.00 56.88 82 GLU A O 1
ATOM 654 N N . SER A 1 83 ? -2.680 8.054 -49.204 1.00 51.09 83 SER A N 1
ATOM 655 C CA . SER A 1 83 ? -1.287 8.225 -48.821 1.00 51.09 83 SER A CA 1
ATOM 656 C C . SER A 1 83 ? -0.753 9.518 -49.432 1.00 51.09 83 SER A C 1
ATOM 658 O O . SER A 1 83 ? -0.621 9.607 -50.649 1.00 51.09 83 SER A O 1
ATOM 660 N N . GLY A 1 84 ? -0.417 10.498 -48.588 1.00 54.22 84 GLY A N 1
ATOM 661 C CA . GLY A 1 84 ? 0.440 11.621 -48.973 1.00 54.22 84 GLY A CA 1
ATOM 662 C C . GLY A 1 84 ? 0.089 12.949 -48.302 1.00 54.22 84 GLY A C 1
ATOM 663 O O . GLY A 1 84 ? -0.980 13.500 -48.518 1.00 54.22 84 GLY A O 1
ATOM 664 N N . GLU A 1 85 ? 1.035 13.515 -47.547 1.00 47.31 85 GLU A N 1
ATOM 665 C CA . GLU A 1 85 ? 1.020 14.938 -47.150 1.00 47.31 85 GLU A CA 1
ATOM 666 C C . GLU A 1 85 ? 1.497 15.871 -48.287 1.00 47.31 85 GLU A C 1
ATOM 668 O O . GLU A 1 85 ? 1.544 17.088 -48.121 1.00 47.31 85 GLU A O 1
ATOM 673 N N . TYR A 1 86 ? 1.826 15.306 -49.454 1.00 48.28 86 TYR A N 1
ATOM 674 C CA . TYR A 1 86 ? 2.314 16.013 -50.635 1.00 48.28 86 TYR A CA 1
ATOM 675 C C . TYR A 1 86 ? 1.305 15.875 -51.772 1.00 48.28 86 TYR A C 1
ATOM 677 O O . TYR A 1 86 ? 1.409 14.989 -52.615 1.00 48.28 86 TYR A O 1
ATOM 685 N N . GLU A 1 87 ? 0.312 16.756 -51.791 1.00 52.91 87 GLU A N 1
ATOM 686 C CA . GLU A 1 87 ? -0.597 16.871 -52.927 1.00 52.91 87 GLU A CA 1
ATOM 687 C C . GLU A 1 87 ? 0.021 17.852 -53.937 1.00 52.91 87 GLU A C 1
ATOM 689 O O . GLU A 1 87 ? -0.189 19.065 -53.869 1.00 52.91 87 GLU A O 1
ATOM 694 N N . LEU A 1 88 ? 0.849 17.332 -54.849 1.00 51.88 88 LEU A N 1
ATOM 695 C CA . LEU A 1 88 ? 1.142 18.027 -56.101 1.00 51.88 88 LEU A CA 1
ATOM 696 C C . LEU A 1 88 ? -0.105 17.871 -56.976 1.00 51.88 88 LEU A C 1
ATOM 698 O O . LEU A 1 88 ? -0.450 16.758 -57.373 1.00 51.88 88 LEU A O 1
ATOM 702 N N . LEU A 1 89 ? -0.813 18.972 -57.232 1.00 52.47 89 LEU A N 1
ATOM 703 C CA . LEU A 1 89 ? -1.921 18.967 -58.185 1.00 52.47 89 LEU A CA 1
ATOM 704 C C . LEU A 1 89 ? -1.380 18.494 -59.540 1.00 52.47 89 LEU A C 1
ATOM 706 O O . LEU A 1 89 ? -0.414 19.056 -60.050 1.00 52.47 89 LEU A O 1
ATOM 710 N N . ALA A 1 90 ? -1.994 17.456 -60.110 1.00 49.81 90 ALA A N 1
ATOM 711 C CA . ALA A 1 90 ? -1.612 16.958 -61.425 1.00 49.81 90 ALA A CA 1
ATOM 712 C C . ALA A 1 90 ? -1.771 18.061 -62.486 1.00 49.81 90 ALA A C 1
ATOM 714 O O . ALA A 1 90 ? -2.748 18.822 -62.475 1.00 49.81 90 ALA A O 1
ATOM 715 N N . GLU A 1 91 ? -0.807 18.131 -63.403 1.00 43.41 91 GLU A N 1
ATOM 716 C CA . GLU A 1 91 ? -0.764 19.116 -64.482 1.00 43.41 91 GLU A CA 1
ATOM 717 C C . GLU A 1 91 ? -2.073 19.071 -65.295 1.00 43.41 91 GLU A C 1
ATOM 719 O O . GLU A 1 91 ? -2.458 18.033 -65.833 1.00 43.41 91 GLU A O 1
ATOM 724 N N . GLY A 1 92 ? -2.808 20.190 -65.323 1.00 52.31 92 GLY A N 1
ATOM 725 C CA . GLY A 1 92 ? -4.112 20.303 -65.993 1.00 52.31 92 GLY A CA 1
ATOM 726 C C . GLY A 1 92 ? -5.345 20.320 -65.077 1.00 52.31 92 GLY A C 1
ATOM 727 O O . GLY A 1 92 ? -6.460 20.503 -65.570 1.00 52.31 92 GLY A O 1
ATOM 728 N N . CYS A 1 93 ? -5.195 20.201 -63.753 1.00 45.84 93 CYS A N 1
ATOM 729 C CA . CYS A 1 93 ? -6.308 20.418 -62.826 1.00 45.84 93 CYS A CA 1
ATOM 730 C C . CYS A 1 93 ? -6.583 21.929 -62.682 1.00 45.84 93 CYS A C 1
ATOM 732 O O . CYS A 1 93 ? -5.775 22.661 -62.120 1.00 45.84 93 CYS A O 1
ATOM 734 N N . GLY A 1 94 ? -7.713 22.420 -63.205 1.00 52.25 94 GLY A N 1
ATOM 735 C CA . GLY A 1 94 ? -8.084 23.848 -63.281 1.00 52.25 94 GLY A CA 1
ATOM 736 C C . GLY A 1 94 ? -8.334 24.585 -61.949 1.00 52.25 94 GLY A C 1
ATOM 737 O O . GLY A 1 94 ? -9.102 25.547 -61.924 1.00 52.25 94 GLY A O 1
ATOM 738 N N . VAL A 1 95 ? -7.722 24.152 -60.844 1.00 58.41 95 VAL A N 1
ATOM 739 C CA . VAL A 1 95 ? -7.797 24.775 -59.514 1.00 58.41 95 VAL A CA 1
ATOM 740 C C . VAL A 1 95 ? -6.511 25.574 -59.263 1.00 58.41 95 VAL A C 1
ATOM 742 O O . VAL A 1 95 ? -5.412 25.056 -59.431 1.00 58.41 95 VAL A O 1
ATOM 745 N N . LYS A 1 96 ? -6.624 26.854 -58.872 1.00 56.53 96 LYS A N 1
ATOM 746 C CA . LYS A 1 96 ? -5.454 27.706 -58.575 1.00 56.53 96 LYS A CA 1
ATOM 747 C C . LYS A 1 96 ? -4.720 27.207 -57.320 1.00 56.53 96 LYS A C 1
ATOM 749 O O . LYS A 1 96 ? -5.347 27.036 -56.279 1.00 56.53 96 LYS A O 1
ATOM 754 N N . GLU A 1 97 ? -3.400 27.043 -57.416 1.00 59.75 97 GLU A N 1
ATOM 755 C CA . GLU A 1 97 ? -2.520 26.630 -56.309 1.00 59.75 97 GLU A CA 1
ATOM 756 C C . GLU A 1 97 ? -2.584 27.599 -55.111 1.00 59.75 97 GLU A C 1
ATOM 758 O O . GLU A 1 97 ? -2.609 28.822 -55.289 1.00 59.75 97 GLU A O 1
ATOM 763 N N . THR A 1 98 ? -2.543 27.073 -53.879 1.00 64.38 98 THR A N 1
ATOM 764 C CA . THR A 1 98 ? -2.364 27.906 -52.673 1.00 64.38 98 THR A CA 1
ATOM 765 C C . THR A 1 98 ? -0.902 28.370 -52.527 1.00 64.38 98 THR A C 1
ATOM 767 O O . THR A 1 98 ? 0.004 27.672 -52.987 1.00 64.38 98 THR A O 1
ATOM 770 N N . PRO A 1 99 ? -0.609 29.510 -51.861 1.00 59.91 99 PRO A N 1
ATOM 771 C CA . PRO A 1 99 ? 0.767 30.007 -51.705 1.00 59.91 99 PRO A CA 1
ATOM 772 C C . PRO A 1 99 ? 1.734 29.006 -51.049 1.00 59.91 99 PRO A C 1
ATOM 774 O O . PRO A 1 99 ? 2.891 28.919 -51.453 1.00 59.91 99 PRO A O 1
ATOM 777 N N . GLN A 1 100 ? 1.247 28.215 -50.086 1.00 57.78 100 GLN A N 1
ATOM 778 C CA . GLN A 1 100 ? 2.032 27.180 -49.406 1.00 57.78 100 GLN A CA 1
ATOM 779 C C . GLN A 1 100 ? 2.334 25.983 -50.323 1.00 57.78 100 GLN A C 1
ATOM 781 O O . GLN A 1 100 ? 3.463 25.496 -50.342 1.00 57.78 100 GLN A O 1
ATOM 786 N N . GLN A 1 101 ? 1.357 25.537 -51.120 1.00 62.94 101 GLN A N 1
ATOM 787 C CA . GLN A 1 101 ? 1.563 24.472 -52.112 1.00 62.94 101 GLN A CA 1
ATOM 788 C C . GLN A 1 101 ? 2.515 24.925 -53.224 1.00 62.94 101 GLN A C 1
ATOM 790 O O . GLN A 1 101 ? 3.402 24.176 -53.623 1.00 62.94 101 GLN A O 1
ATOM 795 N N . LYS A 1 102 ? 2.400 26.184 -53.663 1.00 68.44 102 LYS A N 1
ATOM 796 C CA . LYS A 1 102 ? 3.309 26.785 -54.645 1.00 68.44 102 LYS A CA 1
ATOM 797 C C . LYS A 1 102 ? 4.750 26.842 -54.132 1.00 68.44 102 LYS A C 1
ATOM 799 O O . LYS A 1 102 ? 5.673 26.557 -54.885 1.00 68.44 102 LYS A O 1
ATOM 804 N N . TYR A 1 103 ? 4.948 27.170 -52.853 1.00 69.12 103 TYR A N 1
ATOM 805 C CA . TYR A 1 103 ? 6.267 27.120 -52.214 1.00 69.12 103 TYR A CA 1
ATOM 806 C C . TYR A 1 103 ? 6.847 25.699 -52.232 1.00 69.12 103 TYR A C 1
ATOM 808 O O . TYR A 1 103 ? 7.989 25.513 -52.638 1.00 69.12 103 TYR A O 1
ATOM 816 N N . GLN A 1 104 ? 6.055 24.690 -51.860 1.00 65.62 104 GLN A N 1
ATOM 817 C CA . GLN A 1 104 ? 6.499 23.291 -51.849 1.00 65.62 104 GLN A CA 1
ATOM 818 C C . GLN A 1 104 ? 6.831 22.765 -53.252 1.00 65.62 104 GLN A C 1
ATOM 820 O O . GLN A 1 104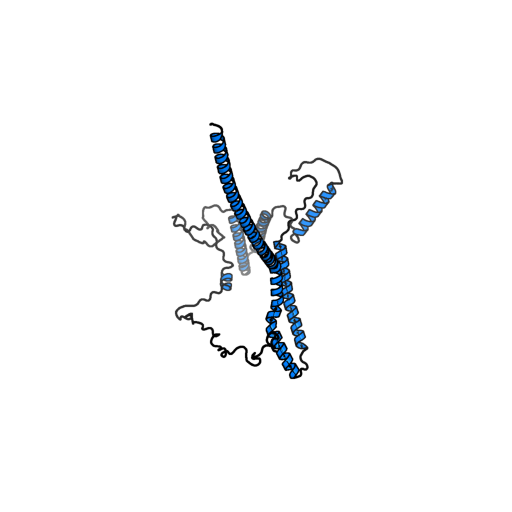 ? 7.862 22.116 -53.421 1.00 65.62 104 GLN A O 1
ATOM 825 N N . ARG A 1 105 ? 6.024 23.101 -54.270 1.00 78.25 105 ARG A N 1
ATOM 826 C CA . ARG A 1 105 ? 6.336 22.779 -55.670 1.00 78.25 105 ARG A CA 1
ATOM 827 C C . ARG A 1 105 ? 7.643 23.428 -56.113 1.00 78.25 105 ARG A C 1
ATOM 829 O O . ARG A 1 105 ? 8.502 22.735 -56.635 1.00 78.25 105 ARG A O 1
ATOM 836 N N . LEU A 1 106 ? 7.831 24.721 -55.843 1.00 78.31 106 LEU A N 1
ATOM 837 C CA . LEU A 1 106 ? 9.062 25.431 -56.206 1.00 78.31 106 LEU A CA 1
ATOM 838 C C . LEU A 1 106 ? 10.299 24.858 -55.502 1.00 78.31 106 LEU A C 1
ATOM 840 O O . LEU A 1 106 ? 11.354 24.766 -56.119 1.00 78.31 106 LEU A O 1
ATOM 844 N N . VAL A 1 107 ? 10.190 24.443 -54.235 1.00 73.56 107 VAL A N 1
ATOM 845 C CA . VAL A 1 107 ? 11.290 23.766 -53.525 1.00 73.56 107 VAL A CA 1
ATOM 846 C C . VAL A 1 107 ? 11.663 22.457 -54.222 1.00 73.56 107 VAL A C 1
ATOM 848 O O . VAL A 1 107 ? 12.851 22.189 -54.404 1.00 73.56 107 VAL A O 1
ATOM 851 N N . ASN A 1 108 ? 10.669 21.672 -54.638 1.00 75.06 108 ASN A N 1
ATOM 852 C CA . ASN A 1 108 ? 10.894 20.406 -55.329 1.00 75.06 108 ASN A CA 1
ATOM 853 C C . ASN A 1 108 ? 11.432 20.611 -56.752 1.00 75.06 108 ASN A C 1
ATOM 855 O O . ASN A 1 108 ? 12.407 19.964 -57.106 1.00 75.06 108 ASN A O 1
ATOM 859 N N . GLU A 1 109 ? 10.893 21.558 -57.523 1.00 81.75 109 GLU A N 1
ATOM 860 C CA . GLU A 1 109 ? 11.380 21.890 -58.871 1.00 81.75 109 GLU A CA 1
ATOM 861 C C . GLU A 1 109 ? 12.820 22.422 -58.845 1.00 81.75 109 GLU A C 1
ATOM 863 O O . GLU A 1 109 ? 13.639 22.041 -59.675 1.00 81.75 109 GLU A O 1
ATOM 868 N N . ILE A 1 110 ? 13.182 23.261 -57.865 1.00 80.62 110 ILE A N 1
ATOM 869 C CA . ILE A 1 110 ? 14.571 23.724 -57.695 1.00 80.62 110 ILE A CA 1
ATOM 870 C C . ILE A 1 110 ? 15.487 22.555 -57.309 1.00 80.62 110 ILE A C 1
ATOM 872 O O . ILE A 1 110 ? 16.640 22.503 -57.744 1.00 80.62 110 ILE A O 1
ATOM 876 N N . GLN A 1 111 ? 15.002 21.618 -56.493 1.00 77.88 111 GLN A N 1
ATOM 877 C CA . GLN A 1 111 ? 15.751 20.425 -56.107 1.00 77.88 111 GLN A CA 1
ATOM 878 C C . GLN A 1 111 ? 15.957 19.471 -57.294 1.00 77.88 111 GLN A C 1
ATOM 880 O O . GLN A 1 111 ? 17.071 18.983 -57.473 1.00 77.88 111 GLN A O 1
ATOM 885 N N . GLU A 1 112 ? 14.926 19.252 -58.107 1.00 80.75 112 GLU A N 1
ATOM 886 C CA . GLU A 1 112 ? 14.980 18.455 -59.335 1.00 80.75 112 GLU A CA 1
ATOM 887 C C . GLU A 1 112 ? 15.928 19.094 -60.350 1.00 80.75 112 GLU A C 1
ATOM 889 O O . GLU A 1 112 ? 16.866 18.442 -60.793 1.00 80.75 112 GLU A O 1
ATOM 894 N N . LEU A 1 113 ? 15.803 20.403 -60.594 1.00 81.31 113 LEU A N 1
ATOM 895 C CA . LEU A 1 113 ? 16.715 21.154 -61.458 1.00 81.31 113 LEU A CA 1
ATOM 896 C C . LEU A 1 113 ? 18.169 21.066 -60.970 1.00 81.31 113 LEU A C 1
ATOM 898 O O . LEU A 1 113 ? 19.092 20.957 -61.772 1.00 81.31 113 LEU A O 1
ATOM 902 N N . THR A 1 114 ? 18.398 21.094 -59.653 1.00 77.81 114 THR A N 1
ATOM 903 C CA . THR A 1 114 ? 19.750 20.932 -59.091 1.00 77.81 114 THR A CA 1
ATOM 904 C C . THR A 1 114 ? 20.301 19.535 -59.394 1.00 77.81 114 THR A C 1
ATOM 906 O O . THR A 1 114 ? 21.444 19.418 -59.829 1.00 77.81 114 THR A O 1
ATOM 909 N N . GLN A 1 115 ? 19.486 18.490 -59.230 1.00 80.25 115 GLN A N 1
ATOM 910 C CA . GLN A 1 115 ? 19.871 17.104 -59.522 1.00 80.25 115 GLN A CA 1
ATOM 911 C C . GLN A 1 115 ? 20.095 16.868 -61.018 1.00 80.25 115 GLN A C 1
ATOM 913 O O . GLN A 1 115 ? 21.037 16.177 -61.398 1.00 80.25 115 GLN A O 1
ATOM 918 N N . GLU A 1 116 ? 19.275 17.468 -61.877 1.00 78.50 116 GLU A N 1
ATOM 919 C CA . GLU A 1 116 ? 19.399 17.357 -63.329 1.00 78.50 116 GLU A CA 1
ATOM 920 C C . GLU A 1 116 ? 20.676 18.038 -63.831 1.00 78.50 116 GLU A C 1
ATOM 922 O O . GLU A 1 116 ? 21.415 17.477 -64.639 1.00 78.50 116 GLU A O 1
ATOM 927 N N . VAL A 1 117 ? 21.004 19.215 -63.288 1.00 78.31 117 VAL A N 1
ATOM 928 C CA . VAL A 1 117 ? 22.248 19.925 -63.605 1.00 78.31 117 VAL A CA 1
ATOM 929 C C . VAL A 1 117 ? 23.475 19.175 -63.072 1.00 78.31 117 VAL A C 1
ATOM 931 O O . VAL A 1 117 ? 24.490 19.119 -63.768 1.00 78.31 117 VAL A O 1
ATOM 934 N N . GLU A 1 118 ? 23.399 18.556 -61.890 1.00 76.25 118 GLU A N 1
ATOM 935 C CA . GLU A 1 118 ? 24.454 17.673 -61.363 1.00 76.25 118 GLU A CA 1
ATOM 936 C C . GLU A 1 118 ? 24.635 16.416 -62.229 1.00 76.25 118 GLU A C 1
ATOM 938 O O . GLU A 1 118 ? 25.765 16.013 -62.514 1.00 76.25 118 GLU A O 1
ATOM 943 N N . HIS A 1 119 ? 23.542 15.827 -62.716 1.00 77.44 119 HIS A N 1
ATOM 944 C CA . HIS A 1 119 ? 23.569 14.682 -63.624 1.00 77.44 119 HIS A CA 1
ATOM 945 C C . HIS A 1 119 ? 24.160 15.053 -64.995 1.00 77.44 119 HIS A C 1
ATOM 947 O O . HIS A 1 119 ? 25.028 14.352 -65.517 1.00 77.44 119 HIS A O 1
ATOM 953 N N . ILE A 1 120 ? 23.777 16.206 -65.555 1.00 73.88 120 ILE A N 1
ATOM 954 C CA . ILE A 1 120 ? 24.383 16.757 -66.775 1.00 73.88 120 ILE A CA 1
ATOM 955 C C . ILE A 1 120 ? 25.871 17.048 -66.542 1.00 73.88 120 ILE A C 1
ATOM 957 O O . ILE A 1 120 ? 26.695 16.736 -67.396 1.00 73.88 120 ILE A O 1
ATOM 961 N N . GLN A 1 121 ? 26.255 17.578 -65.379 1.00 68.75 121 GLN A N 1
ATOM 962 C CA . GLN A 1 121 ? 27.658 17.805 -65.027 1.00 68.75 121 GLN A CA 1
ATOM 963 C C . GLN A 1 121 ? 28.462 16.495 -64.951 1.00 68.75 121 GLN A C 1
ATOM 965 O O . GLN A 1 121 ? 29.626 16.474 -65.363 1.00 68.75 121 GLN A O 1
ATOM 970 N N . ALA A 1 122 ? 27.869 15.416 -64.436 1.00 68.00 122 ALA A N 1
ATOM 971 C CA . ALA A 1 122 ? 28.496 14.098 -64.395 1.00 68.00 122 ALA A CA 1
ATOM 972 C C . ALA A 1 122 ? 28.708 13.525 -65.808 1.00 68.00 122 ALA A C 1
ATOM 974 O O . ALA A 1 122 ? 29.799 13.042 -66.100 1.00 68.00 122 ALA A O 1
ATOM 975 N N . ASN A 1 123 ? 27.726 13.677 -66.701 1.00 66.75 123 ASN A N 1
ATOM 976 C CA . ASN A 1 123 ? 27.793 13.160 -68.074 1.00 66.75 123 ASN A CA 1
ATOM 977 C C . ASN A 1 123 ? 28.673 14.018 -69.007 1.00 66.75 123 ASN A C 1
ATOM 979 O O . ASN A 1 123 ? 29.366 13.493 -69.875 1.00 66.75 123 ASN A O 1
ATOM 983 N N . VAL A 1 124 ? 28.728 15.341 -68.811 1.00 63.16 124 VAL A N 1
ATOM 984 C CA . VAL A 1 124 ? 29.595 16.255 -69.589 1.00 63.16 124 VAL A CA 1
ATOM 985 C C . VAL A 1 124 ? 31.084 16.041 -69.277 1.00 63.16 124 VAL A C 1
ATOM 987 O O . VAL A 1 124 ? 31.932 16.307 -70.126 1.00 63.16 124 VAL A O 1
ATOM 990 N N . LYS A 1 125 ? 31.437 15.483 -68.108 1.00 55.94 125 LYS A N 1
ATOM 991 C CA . LYS A 1 125 ? 32.824 15.074 -67.808 1.00 55.94 125 LYS A CA 1
ATOM 992 C C . LYS A 1 125 ? 33.353 13.970 -68.736 1.00 55.94 125 LYS A C 1
ATOM 994 O O . LYS A 1 125 ? 34.571 13.832 -68.830 1.00 55.94 125 LYS A O 1
ATOM 999 N N . GLU A 1 126 ? 32.485 13.230 -69.429 1.00 52.22 126 GLU A N 1
ATOM 1000 C CA . GLU A 1 126 ? 32.876 12.165 -70.366 1.00 52.22 126 GLU A CA 1
ATOM 1001 C C . GLU A 1 126 ? 33.005 12.637 -71.829 1.00 52.22 126 GLU A C 1
ATOM 1003 O O . GLU A 1 126 ? 33.579 11.923 -72.648 1.00 52.22 126 GLU A O 1
ATOM 1008 N N . SER A 1 127 ? 32.549 13.849 -72.177 1.00 53.41 127 SER A N 1
ATOM 1009 C CA . SER A 1 127 ? 32.599 14.386 -73.550 1.00 53.41 127 SER A CA 1
ATOM 1010 C C . SER A 1 127 ? 33.405 15.689 -73.615 1.00 53.41 127 SER A C 1
ATOM 1012 O O . SER A 1 127 ? 32.917 16.772 -73.306 1.00 53.41 127 SER A O 1
ATOM 1014 N N . SER A 1 128 ? 34.676 15.598 -74.016 1.00 51.91 128 SER A N 1
ATOM 1015 C CA . SER A 1 128 ? 35.645 16.705 -73.995 1.00 51.91 128 SER A CA 1
ATOM 1016 C C . SER A 1 128 ? 35.535 17.679 -75.183 1.00 51.91 128 SER A C 1
ATOM 1018 O O . SER A 1 128 ? 36.530 17.909 -75.870 1.00 51.91 128 SER A O 1
ATOM 1020 N N . ALA A 1 129 ? 34.365 18.254 -75.458 1.00 52.66 129 ALA A N 1
ATOM 1021 C CA . ALA A 1 129 ? 34.250 19.376 -76.394 1.00 52.66 129 ALA A CA 1
ATOM 1022 C C . ALA A 1 129 ? 32.877 20.050 -76.299 1.00 52.66 129 ALA A C 1
ATOM 1024 O O . ALA A 1 129 ? 32.023 19.800 -77.135 1.00 52.66 129 ALA A O 1
ATOM 1025 N N . GLU A 1 130 ? 32.674 20.932 -75.321 1.00 51.41 130 GLU A N 1
ATOM 1026 C CA . GLU A 1 130 ? 31.899 22.149 -75.572 1.00 51.41 130 GLU A CA 1
ATOM 1027 C C . GLU A 1 130 ? 32.241 23.239 -74.553 1.00 51.41 130 GLU A C 1
ATOM 1029 O O . GLU A 1 130 ? 32.557 23.004 -73.384 1.00 51.41 130 GLU A O 1
ATOM 1034 N N . GLU A 1 131 ? 32.312 24.450 -75.080 1.00 48.78 131 GLU A N 1
ATOM 1035 C CA . GLU A 1 131 ? 32.888 25.632 -74.472 1.00 48.78 131 GLU A CA 1
ATOM 1036 C C . GLU A 1 131 ? 32.138 26.099 -73.220 1.00 48.78 131 GLU A C 1
ATOM 1038 O O . GLU A 1 131 ? 30.947 26.374 -73.230 1.00 48.78 131 GLU A O 1
ATOM 1043 N N . ARG A 1 132 ? 32.925 26.260 -72.151 1.00 53.88 132 ARG A N 1
ATOM 1044 C CA . ARG A 1 132 ? 32.897 27.351 -71.164 1.00 53.88 132 ARG A CA 1
ATOM 1045 C C . ARG A 1 132 ? 31.510 27.888 -70.758 1.00 53.88 132 ARG A C 1
ATOM 1047 O O . ARG A 1 132 ? 30.956 28.766 -71.405 1.00 53.88 132 ARG A O 1
ATOM 1054 N N . LEU A 1 133 ? 31.153 27.529 -69.517 1.00 55.59 133 LEU A N 1
ATOM 1055 C CA . LEU A 1 133 ? 30.170 28.163 -68.618 1.00 55.59 133 LEU A CA 1
ATOM 1056 C C . LEU A 1 133 ? 28.700 27.818 -68.869 1.00 55.59 133 LEU A C 1
ATOM 1058 O O . LEU A 1 133 ? 27.950 28.640 -69.380 1.00 55.59 133 LEU A O 1
ATOM 1062 N N . THR A 1 134 ? 28.238 26.685 -68.338 1.00 62.19 134 THR A N 1
ATOM 1063 C CA . THR A 1 134 ? 26.784 26.471 -68.219 1.00 62.19 134 THR A CA 1
ATOM 1064 C C . THR A 1 134 ? 26.403 25.648 -66.982 1.00 62.19 134 THR A C 1
ATOM 1066 O O . THR A 1 134 ? 25.827 26.234 -66.070 1.00 62.19 134 THR A O 1
ATOM 1069 N N . PRO A 1 135 ? 26.802 24.375 -66.797 1.00 63.56 135 PRO A N 1
ATOM 1070 C CA . PRO A 1 135 ? 26.199 23.540 -65.745 1.00 63.56 135 PRO A CA 1
ATOM 1071 C C . PRO A 1 135 ? 26.607 23.943 -64.319 1.00 63.56 135 PRO A C 1
ATOM 1073 O O . PRO A 1 135 ? 25.768 24.126 -63.447 1.00 63.56 135 PRO A O 1
ATOM 1076 N N . VAL A 1 136 ? 27.902 24.167 -64.078 1.00 68.81 136 VAL A N 1
ATOM 1077 C CA . VAL A 1 136 ? 28.423 24.448 -62.724 1.00 68.81 136 VAL A CA 1
ATOM 1078 C C . VAL A 1 136 ? 27.924 25.786 -62.175 1.00 68.81 136 VAL A C 1
ATOM 1080 O O . VAL A 1 136 ? 27.585 25.895 -60.999 1.00 68.81 136 VAL A O 1
ATOM 1083 N N . VAL A 1 137 ? 27.844 26.811 -63.029 1.00 72.44 137 VAL A N 1
ATOM 1084 C CA . VAL A 1 137 ? 27.331 28.128 -62.628 1.00 72.44 137 VAL A CA 1
ATOM 1085 C C . VAL A 1 137 ? 25.822 28.060 -62.391 1.00 72.44 137 VAL A C 1
ATOM 1087 O O . VAL A 1 137 ? 25.347 28.647 -61.424 1.00 72.44 137 VAL A O 1
ATOM 1090 N N . LEU A 1 138 ? 25.075 27.311 -63.212 1.00 72.38 138 LEU A N 1
ATOM 1091 C CA . LEU A 1 138 ? 23.644 27.062 -63.006 1.00 72.38 138 LEU A CA 1
ATOM 1092 C C . LEU A 1 138 ? 23.376 26.313 -61.692 1.00 72.38 138 LEU A C 1
ATOM 1094 O O . LEU A 1 138 ? 22.524 26.757 -60.926 1.00 72.38 138 LEU A O 1
ATOM 1098 N N . ALA A 1 139 ? 24.157 25.279 -61.365 1.00 72.88 139 ALA A N 1
ATOM 1099 C CA . ALA A 1 139 ? 24.073 24.582 -60.078 1.00 72.88 139 ALA A CA 1
ATOM 1100 C C . ALA A 1 139 ? 24.355 25.528 -58.901 1.00 72.88 139 ALA A C 1
ATOM 1102 O O . ALA A 1 139 ? 23.617 25.553 -57.916 1.00 72.88 139 ALA A O 1
ATOM 1103 N N . GLN A 1 140 ? 25.378 26.382 -59.020 1.00 77.56 140 GLN A N 1
ATOM 1104 C CA . GLN A 1 140 ? 25.706 27.356 -57.980 1.00 77.56 140 GLN A CA 1
ATOM 1105 C C . GLN A 1 140 ? 24.607 28.419 -57.804 1.00 77.56 140 GLN A C 1
ATOM 1107 O O . GLN A 1 140 ? 24.317 28.823 -56.677 1.00 77.56 140 GLN A O 1
ATOM 1112 N N . ARG A 1 141 ? 23.954 28.852 -58.892 1.00 77.69 141 ARG A N 1
ATOM 1113 C CA . ARG A 1 141 ? 22.804 29.770 -58.839 1.00 77.69 141 ARG A CA 1
ATOM 1114 C C . ARG A 1 141 ? 21.554 29.097 -58.267 1.00 77.69 141 ARG A C 1
ATOM 1116 O O . ARG A 1 141 ? 20.878 29.724 -57.457 1.00 77.69 141 ARG A O 1
ATOM 1123 N N . ALA A 1 142 ? 21.279 27.840 -58.613 1.00 76.31 142 ALA A N 1
ATOM 1124 C CA . ALA A 1 142 ? 20.175 27.059 -58.049 1.00 76.31 142 ALA A CA 1
ATOM 1125 C C . ALA A 1 142 ? 20.359 26.823 -56.538 1.00 76.31 142 ALA A C 1
ATOM 1127 O O . ALA A 1 142 ? 19.426 27.023 -55.760 1.00 76.31 142 ALA A O 1
ATOM 1128 N N . ALA A 1 143 ? 21.586 26.522 -56.097 1.00 75.88 143 ALA A N 1
ATOM 1129 C CA . ALA A 1 143 ? 21.927 26.401 -54.680 1.00 75.88 143 ALA A CA 1
ATOM 1130 C C . ALA A 1 143 ? 21.753 27.729 -53.917 1.00 75.88 143 ALA A C 1
ATOM 1132 O O . ALA A 1 143 ? 21.191 27.744 -52.820 1.00 75.88 143 ALA A O 1
ATOM 1133 N N . GLN A 1 144 ? 22.167 28.858 -54.509 1.00 80.69 144 GLN A N 1
ATOM 1134 C CA . GLN A 1 144 ? 21.927 30.192 -53.939 1.00 80.69 144 GLN A CA 1
ATOM 1135 C C . GLN A 1 144 ? 20.431 30.518 -53.841 1.00 80.69 144 GLN A C 1
ATOM 1137 O O . GLN A 1 144 ? 19.988 31.041 -52.819 1.00 80.69 144 GLN A O 1
ATOM 1142 N N . LEU A 1 145 ? 19.648 30.175 -54.867 1.00 80.69 145 LEU A N 1
ATOM 1143 C CA . LEU A 1 145 ? 18.201 30.387 -54.892 1.00 80.69 145 LEU A CA 1
ATOM 1144 C C . LEU A 1 145 ? 17.498 29.561 -53.804 1.00 80.69 145 LEU A C 1
ATOM 1146 O O . LEU A 1 145 ? 16.658 30.086 -53.075 1.00 80.69 145 LEU A O 1
ATOM 1150 N N . LYS A 1 146 ? 17.900 28.294 -53.631 1.00 78.12 146 LYS A N 1
ATOM 1151 C CA . LYS A 1 146 ? 17.431 27.424 -52.543 1.00 78.12 146 LYS A CA 1
ATOM 1152 C C . LYS A 1 146 ? 17.733 28.033 -51.173 1.00 78.12 146 LYS A C 1
ATOM 1154 O O . LYS A 1 146 ? 16.863 28.053 -50.305 1.00 78.12 146 LYS A O 1
ATOM 1159 N N . GLN A 1 147 ? 18.941 28.559 -50.978 1.00 76.50 147 GLN A N 1
ATOM 1160 C CA . GLN A 1 147 ? 19.339 29.153 -49.704 1.00 76.50 147 GLN A CA 1
ATOM 1161 C C . GLN A 1 147 ? 18.563 30.441 -49.389 1.00 76.50 147 GLN A C 1
ATOM 1163 O O . GLN A 1 147 ? 18.129 30.615 -48.252 1.00 76.50 147 GLN A O 1
ATOM 1168 N N . GLN A 1 148 ? 18.318 31.293 -50.389 1.00 77.56 148 GLN A N 1
ATOM 1169 C CA . GLN A 1 148 ? 17.490 32.497 -50.242 1.00 77.56 148 GLN A CA 1
ATOM 1170 C C . GLN A 1 148 ? 16.020 32.175 -49.946 1.00 77.56 148 GLN A C 1
ATOM 1172 O O . GLN A 1 148 ? 15.384 32.857 -49.143 1.00 77.56 148 GLN A O 1
ATOM 1177 N N . LEU A 1 149 ? 15.479 31.127 -50.570 1.00 75.06 149 LEU A N 1
ATOM 1178 C CA . LEU A 1 149 ? 14.098 30.700 -50.362 1.00 75.06 149 LEU A CA 1
ATOM 1179 C C . LEU A 1 149 ? 13.877 30.183 -48.929 1.00 75.06 149 LEU A C 1
ATOM 1181 O O . LEU A 1 149 ? 12.881 30.526 -48.292 1.00 75.06 149 LEU A O 1
ATOM 1185 N N . VAL A 1 150 ? 14.841 29.424 -48.395 1.00 70.12 150 VAL A N 1
ATOM 1186 C CA . VAL A 1 150 ? 14.811 28.920 -47.012 1.00 70.12 150 VAL A CA 1
ATOM 1187 C C . VAL A 1 150 ? 15.023 30.044 -45.993 1.00 70.12 150 VAL A C 1
ATOM 1189 O O . VAL A 1 150 ? 14.320 30.080 -44.984 1.00 70.12 150 VAL A O 1
ATOM 1192 N N . SER A 1 151 ? 15.942 30.987 -46.243 1.00 68.12 151 SER A N 1
ATOM 1193 C CA . SER A 1 151 ? 16.186 32.105 -45.319 1.00 68.12 151 SER A CA 1
ATOM 1194 C C . SER A 1 151 ? 14.999 33.066 -45.244 1.00 68.12 151 SER A C 1
ATOM 1196 O O . SER A 1 151 ? 14.603 33.454 -44.151 1.00 68.12 151 SER A O 1
ATOM 1198 N N . ALA A 1 152 ? 14.369 33.386 -46.380 1.00 65.56 152 ALA A N 1
ATOM 1199 C CA . ALA A 1 152 ? 13.176 34.233 -46.409 1.00 65.56 152 ALA A CA 1
ATOM 1200 C C . ALA A 1 152 ? 11.981 33.588 -45.679 1.00 65.56 152 ALA A C 1
ATOM 1202 O O . ALA A 1 152 ? 11.182 34.284 -45.049 1.00 65.56 152 ALA A O 1
ATOM 1203 N N . HIS A 1 153 ? 11.868 32.255 -45.724 1.00 62.44 153 HIS A N 1
ATOM 1204 C CA . HIS A 1 153 ? 10.865 31.525 -44.951 1.00 62.44 153 HIS A CA 1
ATOM 1205 C C . HIS A 1 153 ? 11.163 31.555 -43.442 1.00 62.44 153 HIS A C 1
ATOM 1207 O O . HIS A 1 153 ? 10.242 31.741 -42.647 1.00 62.44 153 HIS A O 1
ATOM 1213 N N . LEU A 1 154 ? 12.440 31.450 -43.045 1.00 51.88 154 LEU A N 1
ATOM 1214 C CA . LEU A 1 154 ? 12.865 31.611 -41.649 1.00 51.88 154 LEU A CA 1
ATOM 1215 C C . LEU A 1 154 ? 12.555 33.019 -41.116 1.00 51.88 154 LEU A C 1
ATOM 1217 O O . LEU A 1 154 ? 11.987 33.144 -40.033 1.00 51.88 154 LEU A O 1
ATOM 1221 N N . ASP A 1 155 ? 12.850 34.065 -41.889 1.00 53.75 155 ASP A N 1
ATOM 1222 C CA . ASP A 1 155 ? 12.584 35.459 -41.506 1.00 53.75 155 ASP A CA 1
ATOM 1223 C C . ASP A 1 155 ? 11.078 35.738 -41.345 1.00 53.75 155 ASP A C 1
ATOM 1225 O O . ASP A 1 155 ? 10.662 36.449 -40.425 1.00 53.75 155 ASP A O 1
ATOM 1229 N N . SER A 1 156 ? 10.237 35.122 -42.184 1.00 57.00 156 SER A N 1
ATOM 1230 C CA . SER A 1 156 ? 8.775 35.204 -42.064 1.00 57.00 156 SER A CA 1
ATOM 1231 C C . SER A 1 156 ? 8.219 34.475 -40.834 1.00 57.00 156 SER A C 1
ATOM 1233 O O . SER A 1 156 ? 7.139 34.838 -40.368 1.00 57.00 156 SER A O 1
ATOM 1235 N N . LEU A 1 157 ? 8.908 33.447 -40.329 1.00 50.25 157 LEU A N 1
ATOM 1236 C CA . LEU A 1 157 ? 8.496 32.677 -39.148 1.00 50.25 157 LEU A CA 1
ATOM 1237 C C . LEU A 1 157 ? 9.003 33.296 -37.835 1.00 50.25 157 LEU A C 1
ATOM 1239 O O . LEU A 1 157 ? 8.339 33.169 -36.808 1.00 50.25 157 LEU A O 1
ATOM 1243 N N . LEU A 1 158 ? 10.162 33.960 -37.863 1.00 51.88 158 LEU A N 1
ATOM 1244 C CA . LEU A 1 158 ? 10.838 34.507 -36.677 1.00 51.88 158 LEU A CA 1
ATOM 1245 C C . LEU A 1 158 ? 10.522 35.992 -36.413 1.00 51.88 158 LEU A C 1
ATOM 1247 O O . LEU A 1 158 ? 10.623 36.443 -35.272 1.00 51.88 158 LEU A O 1
ATOM 1251 N N . GLY A 1 159 ? 10.089 36.744 -37.431 1.00 48.22 159 GLY A N 1
ATOM 1252 C CA . GLY A 1 159 ? 9.745 38.163 -37.323 1.00 48.22 159 GLY A CA 1
ATOM 1253 C C . GLY A 1 159 ? 10.965 39.101 -37.176 1.00 48.22 159 GLY A C 1
ATOM 1254 O O . GLY A 1 159 ? 12.028 38.699 -36.706 1.00 48.22 159 GLY A O 1
ATOM 1255 N N . PRO A 1 160 ? 10.837 40.393 -37.538 1.00 52.56 160 PRO A N 1
ATOM 1256 C CA . PRO A 1 160 ? 11.980 41.285 -37.796 1.00 52.56 160 PRO A CA 1
ATOM 1257 C C . PRO A 1 160 ? 12.805 41.731 -36.571 1.00 52.56 160 PRO A C 1
ATOM 1259 O O . PRO A 1 160 ? 13.784 42.450 -36.739 1.00 52.56 160 PRO A O 1
ATOM 1262 N N . ASN A 1 161 ? 12.449 41.331 -35.345 1.00 45.09 161 ASN A N 1
ATOM 1263 C CA . ASN A 1 161 ? 13.105 41.803 -34.112 1.00 45.09 161 ASN A CA 1
ATOM 1264 C C . ASN A 1 161 ? 13.744 40.692 -33.258 1.00 45.09 161 ASN A C 1
ATOM 1266 O O . ASN A 1 161 ? 14.110 40.933 -32.106 1.00 45.09 161 ASN A O 1
ATOM 1270 N N . ALA A 1 162 ? 13.914 39.481 -33.788 1.00 47.47 162 ALA A N 1
ATOM 1271 C CA . ALA A 1 162 ? 14.509 38.373 -33.046 1.00 47.47 162 ALA A CA 1
ATOM 1272 C C . ALA A 1 162 ? 16.052 38.395 -33.107 1.00 47.47 162 ALA A C 1
ATOM 1274 O O . ALA A 1 162 ? 16.672 37.597 -33.803 1.00 47.47 162 ALA A O 1
ATOM 1275 N N . HIS A 1 163 ? 16.701 39.288 -32.350 1.00 48.56 163 HIS A N 1
ATOM 1276 C CA . HIS A 1 163 ? 18.123 39.108 -32.015 1.00 48.56 163 HIS A CA 1
ATOM 1277 C C . HIS A 1 163 ? 18.239 38.090 -30.874 1.00 48.56 163 HIS A C 1
ATOM 1279 O O . HIS A 1 163 ? 18.259 38.448 -29.696 1.00 48.56 163 HIS A O 1
ATOM 1285 N N . ILE A 1 164 ? 18.267 36.806 -31.232 1.00 49.09 164 ILE A N 1
ATOM 1286 C CA . ILE A 1 164 ? 18.447 35.703 -30.285 1.00 49.09 164 ILE A CA 1
ATOM 1287 C C . ILE A 1 164 ? 19.944 35.431 -30.156 1.00 49.09 164 ILE A C 1
ATOM 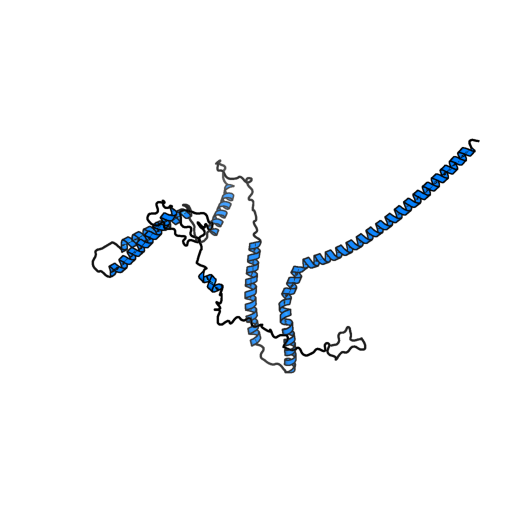1289 O O . ILE A 1 164 ? 20.592 34.999 -31.107 1.00 49.09 164 ILE A O 1
ATOM 1293 N N . ASN A 1 165 ? 20.499 35.648 -28.964 1.00 49.22 165 ASN A N 1
ATOM 1294 C CA . ASN A 1 165 ? 21.782 35.054 -28.615 1.00 49.22 165 ASN A CA 1
ATOM 1295 C C . ASN A 1 165 ? 21.503 33.610 -28.166 1.00 49.22 165 ASN A C 1
ATOM 1297 O O . ASN A 1 165 ? 21.060 33.375 -27.045 1.00 49.22 165 ASN A O 1
ATOM 1301 N N . LEU A 1 166 ? 21.679 32.654 -29.083 1.00 45.28 166 LEU A N 1
ATOM 1302 C CA . LEU A 1 166 ? 21.256 31.247 -28.955 1.00 45.28 166 LEU A CA 1
ATOM 1303 C C . LEU A 1 166 ? 21.966 30.450 -27.844 1.00 45.28 166 LEU A C 1
ATOM 1305 O O . LEU A 1 166 ? 21.612 29.300 -27.607 1.00 45.28 166 LEU A O 1
ATOM 1309 N N . ALA A 1 167 ? 22.968 31.027 -27.181 1.00 51.00 167 ALA A N 1
ATOM 1310 C CA . ALA A 1 167 ? 23.752 30.336 -26.161 1.00 51.00 167 ALA A CA 1
ATOM 1311 C C . ALA A 1 167 ? 23.132 30.384 -24.751 1.00 51.00 167 ALA A C 1
ATOM 1313 O O . ALA A 1 167 ? 23.411 29.493 -23.957 1.00 51.00 167 ALA A O 1
ATOM 1314 N N . ASP A 1 168 ? 22.315 31.395 -24.426 1.00 48.09 168 ASP A N 1
ATOM 1315 C CA . ASP A 1 168 ? 21.679 31.514 -23.102 1.00 48.09 168 ASP A CA 1
ATOM 1316 C C . ASP A 1 168 ? 20.467 32.477 -23.132 1.00 48.09 168 ASP A C 1
ATOM 1318 O O . ASP A 1 168 ? 20.602 33.676 -22.848 1.00 48.09 168 ASP A O 1
ATOM 1322 N N . PRO A 1 169 ? 19.275 31.985 -23.520 1.00 51.16 169 PRO A N 1
ATOM 1323 C CA . PRO A 1 169 ? 18.059 32.797 -23.581 1.00 51.16 169 PRO A CA 1
ATOM 1324 C C . PRO A 1 169 ? 17.573 33.246 -22.192 1.00 51.16 169 PRO A C 1
ATOM 1326 O O . PRO A 1 169 ? 17.040 34.351 -22.057 1.00 51.16 169 PRO A O 1
ATOM 1329 N N . ASP A 1 170 ? 17.812 32.441 -21.154 1.00 50.72 170 ASP A N 1
ATOM 1330 C CA . ASP A 1 170 ? 17.336 32.700 -19.792 1.00 50.72 170 ASP A CA 1
ATOM 1331 C C . ASP A 1 170 ? 18.225 33.723 -19.064 1.00 50.72 170 ASP A C 1
ATOM 1333 O O . ASP A 1 170 ? 17.722 34.631 -18.392 1.00 50.72 170 ASP A O 1
ATOM 1337 N N . GLY A 1 171 ? 19.546 33.666 -19.259 1.00 56.25 171 GLY A N 1
ATOM 1338 C CA . GLY A 1 171 ? 20.489 34.624 -18.676 1.00 56.25 171 GLY A CA 1
ATOM 1339 C C . GLY A 1 171 ? 20.362 36.042 -19.242 1.00 56.25 171 GLY A C 1
ATOM 1340 O O . GLY A 1 171 ? 20.566 37.026 -18.520 1.00 56.25 171 GLY A O 1
ATOM 1341 N N . ALA A 1 172 ? 19.974 36.182 -20.513 1.00 55.38 172 ALA A N 1
ATOM 1342 C CA . ALA A 1 172 ? 19.698 37.482 -21.128 1.00 55.38 172 ALA A CA 1
ATOM 1343 C C . ALA A 1 172 ? 18.425 38.131 -20.554 1.00 55.38 172 ALA A C 1
ATOM 1345 O O . ALA A 1 172 ? 18.388 39.345 -20.320 1.00 55.38 172 ALA A O 1
ATOM 1346 N N . LEU A 1 173 ? 17.403 37.318 -20.274 1.00 55.41 173 LEU A N 1
ATOM 1347 C CA . LEU A 1 173 ? 16.134 37.756 -19.695 1.00 55.41 173 LEU A CA 1
ATOM 1348 C C . LEU A 1 173 ? 16.312 38.155 -18.220 1.00 55.41 173 LEU A C 1
ATOM 1350 O O . LEU A 1 173 ? 15.859 39.227 -17.816 1.00 55.41 173 LEU A O 1
ATOM 1354 N N . ALA A 1 174 ? 17.073 37.372 -17.449 1.00 56.00 174 ALA A N 1
ATOM 1355 C CA . ALA A 1 174 ? 17.399 37.664 -16.051 1.00 56.00 174 ALA A CA 1
ATOM 1356 C C . ALA A 1 174 ? 18.187 38.976 -15.883 1.00 56.00 174 ALA A C 1
ATOM 1358 O O . ALA A 1 174 ? 17.854 39.801 -15.028 1.00 56.00 174 ALA A O 1
ATOM 1359 N N . LYS A 1 175 ? 19.193 39.220 -16.736 1.00 60.03 175 LYS A N 1
ATOM 1360 C CA . LYS A 1 175 ? 19.950 40.484 -16.731 1.00 60.03 175 LYS A CA 1
ATOM 1361 C C . LYS A 1 175 ? 19.056 41.674 -17.068 1.00 60.03 175 LYS A C 1
ATOM 1363 O O . LYS A 1 175 ? 19.117 42.683 -16.377 1.00 60.03 175 LYS A O 1
ATOM 1368 N N . ARG A 1 176 ? 18.175 41.537 -18.065 1.00 58.47 176 ARG A N 1
ATOM 1369 C CA . ARG A 1 176 ? 17.220 42.586 -18.454 1.00 58.47 176 ARG A CA 1
ATOM 1370 C C . ARG A 1 176 ? 16.236 42.924 -17.329 1.00 58.47 176 ARG A C 1
ATOM 1372 O O . ARG A 1 176 ? 15.959 44.104 -17.122 1.00 58.47 176 ARG A O 1
ATOM 1379 N N . LEU A 1 177 ? 15.754 41.925 -16.587 1.00 60.34 177 LEU A N 1
ATOM 1380 C CA . LEU A 1 177 ? 14.860 42.131 -15.442 1.00 60.34 177 LEU A CA 1
ATOM 1381 C C . LEU A 1 177 ? 15.575 42.852 -14.286 1.00 60.34 177 LEU A C 1
ATOM 1383 O O . LEU A 1 177 ? 15.028 43.790 -13.711 1.00 60.34 177 LEU A O 1
ATOM 1387 N N . MET A 1 178 ? 16.823 42.470 -13.995 1.00 60.00 178 MET A N 1
ATOM 1388 C CA . MET A 1 178 ? 17.658 43.133 -12.985 1.00 60.00 178 MET A CA 1
ATOM 1389 C C . MET A 1 178 ? 17.947 44.593 -13.350 1.00 60.00 178 MET A C 1
ATOM 1391 O O . MET A 1 178 ? 17.769 45.476 -12.515 1.00 60.00 178 MET A O 1
ATOM 1395 N N . THR A 1 179 ? 18.290 44.878 -14.611 1.00 66.69 179 THR A N 1
ATOM 1396 C CA . THR A 1 179 ? 18.500 46.256 -15.085 1.00 66.69 179 THR A CA 1
ATOM 1397 C C . THR A 1 179 ? 17.214 47.085 -15.012 1.00 66.69 179 THR A C 1
ATOM 1399 O O . THR A 1 179 ? 17.256 48.258 -14.652 1.00 66.69 179 THR A O 1
ATOM 1402 N N . GLN A 1 180 ? 16.049 46.497 -15.307 1.00 61.78 180 GLN A N 1
ATOM 1403 C CA . GLN A 1 180 ? 14.756 47.181 -15.177 1.00 61.78 180 GLN A CA 1
ATOM 1404 C C . GLN A 1 180 ? 14.383 47.469 -13.715 1.00 61.78 180 GLN A C 1
ATOM 1406 O O . GLN A 1 180 ? 13.844 48.539 -13.427 1.00 61.78 180 GLN A O 1
ATOM 1411 N N . LEU A 1 181 ? 14.717 46.569 -12.785 1.00 60.84 181 LEU A N 1
ATOM 1412 C CA . LEU A 1 181 ? 14.539 46.786 -11.346 1.00 60.84 181 LEU A CA 1
ATOM 1413 C C . LEU A 1 181 ? 15.499 47.857 -10.801 1.00 60.84 181 LEU A C 1
ATOM 1415 O O . LEU A 1 181 ? 15.091 48.684 -9.986 1.00 60.84 181 LEU A O 1
ATOM 1419 N N . GLU A 1 182 ? 16.744 47.906 -11.280 1.00 64.75 182 GLU A N 1
ATOM 1420 C CA . GLU A 1 182 ? 17.703 48.968 -10.942 1.00 64.75 182 GLU A CA 1
ATOM 1421 C C . GLU A 1 182 ? 17.289 50.333 -11.510 1.00 64.75 182 GLU A C 1
ATOM 1423 O O . GLU A 1 182 ? 17.382 51.341 -10.807 1.00 64.75 182 GLU A O 1
ATOM 1428 N N . LEU A 1 183 ? 16.747 50.379 -12.733 1.00 62.06 183 LEU A N 1
ATOM 1429 C CA . LEU A 1 183 ? 16.186 51.596 -13.332 1.00 62.06 183 LEU A CA 1
ATOM 1430 C C . LEU A 1 183 ? 14.952 52.094 -12.565 1.00 62.06 183 LEU A C 1
ATOM 1432 O O . LEU A 1 183 ? 14.859 53.284 -12.270 1.00 62.06 183 LEU A O 1
ATOM 1436 N N . ALA A 1 184 ? 14.048 51.198 -12.157 1.00 57.78 184 ALA A N 1
ATOM 1437 C CA . ALA A 1 184 ? 12.916 51.544 -11.295 1.00 57.78 184 ALA A CA 1
ATOM 1438 C C . ALA A 1 184 ? 13.367 52.048 -9.908 1.00 57.78 184 ALA A C 1
ATOM 1440 O O . ALA A 1 184 ? 12.685 52.867 -9.288 1.00 57.78 184 ALA A O 1
ATOM 1441 N N . ARG A 1 185 ? 14.549 51.618 -9.440 1.00 57.75 185 ARG A N 1
ATOM 1442 C CA . ARG A 1 185 ? 15.203 52.154 -8.237 1.00 57.75 185 ARG A CA 1
ATOM 1443 C C . ARG A 1 185 ? 15.812 53.544 -8.471 1.00 57.75 185 ARG A C 1
ATOM 1445 O O . ARG A 1 185 ? 15.779 54.369 -7.561 1.00 57.75 185 ARG A O 1
ATOM 1452 N N . GLY A 1 186 ? 16.341 53.810 -9.668 1.00 47.19 186 GLY A N 1
ATOM 1453 C CA . GLY A 1 186 ? 17.002 55.066 -10.056 1.00 47.19 186 GLY A CA 1
ATOM 1454 C C . GLY A 1 186 ? 16.061 56.242 -10.351 1.00 47.19 186 GLY A C 1
ATOM 1455 O O . GLY A 1 186 ? 16.432 57.391 -10.117 1.00 47.19 186 GLY A O 1
ATOM 1456 N N . VAL A 1 187 ? 14.819 55.982 -10.775 1.00 50.53 187 VAL A N 1
ATOM 1457 C CA . VAL A 1 187 ? 13.808 57.032 -11.043 1.00 50.53 187 VAL A CA 1
ATOM 1458 C C . VAL A 1 187 ? 13.338 57.750 -9.761 1.00 50.53 187 VAL A C 1
ATOM 1460 O O . VAL A 1 187 ? 12.733 58.815 -9.833 1.00 50.53 187 VAL A O 1
ATOM 1463 N N . ARG A 1 188 ? 13.682 57.257 -8.560 1.00 50.06 188 ARG A N 1
ATOM 1464 C CA . ARG A 1 188 ? 13.394 57.967 -7.296 1.00 50.06 188 ARG A CA 1
ATOM 1465 C C . ARG A 1 188 ? 14.350 59.125 -6.972 1.00 50.06 188 ARG A C 1
ATOM 1467 O O . ARG A 1 188 ? 14.087 59.829 -6.002 1.00 50.06 188 ARG A O 1
ATOM 1474 N N . SER A 1 189 ? 15.407 59.360 -7.757 1.00 43.97 189 SER A N 1
ATOM 1475 C CA . SER A 1 189 ? 16.440 60.352 -7.399 1.00 43.97 189 SER A CA 1
ATOM 1476 C C . SER A 1 189 ? 16.568 61.561 -8.333 1.00 43.97 189 SER A C 1
ATOM 1478 O O . SER A 1 189 ? 17.441 62.392 -8.095 1.00 43.97 189 SER A O 1
ATOM 1480 N N . SER A 1 190 ? 15.733 61.722 -9.366 1.00 35.91 190 SER A N 1
ATOM 1481 C CA . SER A 1 190 ? 15.757 62.953 -10.171 1.00 35.91 190 SER A CA 1
ATOM 1482 C C . SER A 1 190 ? 14.442 63.236 -10.900 1.00 35.91 190 SER A C 1
ATOM 1484 O O . SER A 1 190 ? 14.050 62.484 -11.783 1.00 35.91 190 SER A O 1
ATOM 1486 N N . ALA A 1 191 ? 13.854 64.374 -10.520 1.00 34.50 191 ALA A N 1
ATOM 1487 C CA . ALA A 1 191 ? 13.008 65.289 -11.290 1.00 34.50 191 ALA A CA 1
ATOM 1488 C C . ALA A 1 191 ? 11.686 64.788 -11.909 1.00 34.50 191 ALA A C 1
ATOM 1490 O O . ALA A 1 191 ? 11.619 63.858 -12.706 1.00 34.50 191 ALA A O 1
ATOM 1491 N N . GLY A 1 192 ? 10.623 65.531 -11.580 1.00 41.09 192 GLY A N 1
ATOM 1492 C CA . GLY A 1 192 ? 9.319 65.451 -12.222 1.00 41.09 192 GLY A CA 1
ATOM 1493 C C . GLY A 1 192 ? 9.324 65.907 -13.684 1.00 41.09 192 GLY A C 1
ATOM 1494 O O . GLY A 1 192 ? 10.180 66.671 -14.124 1.00 41.09 192 GLY A O 1
ATOM 1495 N N . GLY A 1 193 ? 8.312 65.446 -14.412 1.00 32.56 193 GLY A N 1
ATOM 1496 C CA . GLY A 1 193 ? 8.007 65.845 -15.781 1.00 32.56 193 GLY A CA 1
ATOM 1497 C C . GLY A 1 193 ? 6.931 64.932 -16.360 1.00 32.56 193 GLY A C 1
ATOM 1498 O O . GLY A 1 193 ? 7.113 63.720 -16.424 1.00 32.56 193 GLY A O 1
ATOM 1499 N N . GLU A 1 194 ? 5.787 65.513 -16.713 1.00 38.72 194 GLU A N 1
ATOM 1500 C CA . GLU A 1 194 ? 4.613 64.842 -17.275 1.00 38.72 194 GLU A CA 1
ATOM 1501 C C . GLU A 1 194 ? 4.906 64.110 -18.599 1.00 38.72 194 GLU A C 1
ATOM 1503 O O . GLU A 1 194 ? 5.656 64.597 -19.443 1.00 38.72 194 GLU A O 1
ATOM 1508 N N . GLY A 1 195 ? 4.232 62.977 -18.828 1.00 32.81 195 GLY A N 1
ATOM 1509 C CA . GLY A 1 195 ? 4.235 62.287 -20.121 1.00 32.81 195 GLY A CA 1
ATOM 1510 C C . GLY A 1 195 ? 3.363 61.028 -20.140 1.00 32.81 195 GLY A C 1
ATOM 1511 O O . GLY A 1 195 ? 3.681 60.034 -19.499 1.00 32.81 195 GLY A O 1
ATOM 1512 N N . LYS A 1 196 ? 2.248 61.083 -20.882 1.00 39.88 196 LYS A N 1
ATOM 1513 C CA . LYS A 1 196 ? 1.264 60.005 -21.124 1.00 39.88 196 LYS A CA 1
ATOM 1514 C C . LYS A 1 196 ? 1.884 58.723 -21.713 1.00 39.88 196 LYS A C 1
ATOM 1516 O O . LYS A 1 196 ? 2.607 58.794 -22.699 1.00 39.88 196 LYS A O 1
ATOM 1521 N N . GLY A 1 197 ? 1.432 57.561 -21.231 1.00 29.52 197 GLY A N 1
ATOM 1522 C CA . GLY A 1 197 ? 1.600 56.254 -21.882 1.00 29.52 197 GLY A CA 1
ATOM 1523 C C . GLY A 1 197 ? 0.812 55.158 -21.155 1.00 29.52 197 GLY A C 1
ATOM 1524 O O . GLY A 1 197 ? 0.989 54.959 -19.961 1.00 29.52 197 GLY A O 1
ATOM 1525 N N . SER A 1 198 ? -0.112 54.505 -21.859 1.00 40.12 198 SER A N 1
ATOM 1526 C CA . SER A 1 198 ? -1.122 53.564 -21.354 1.00 40.12 198 SER A CA 1
ATOM 1527 C C . SER A 1 198 ? -0.566 52.192 -20.945 1.00 40.12 198 SER A C 1
ATOM 1529 O O . SER A 1 198 ? 0.072 51.527 -21.758 1.00 40.12 198 SER A O 1
ATOM 1531 N N . GLY A 1 199 ? -0.923 51.719 -19.748 1.00 31.97 199 GLY A N 1
ATOM 1532 C CA . GLY A 1 199 ? -0.748 50.335 -19.290 1.00 31.97 199 GLY A CA 1
ATOM 1533 C C . GLY A 1 199 ? -1.268 50.181 -17.857 1.00 31.97 199 GLY A C 1
ATOM 1534 O O . GLY A 1 199 ? -1.057 51.069 -17.041 1.00 31.97 199 GLY A O 1
ATOM 1535 N N . LEU A 1 200 ? -2.021 49.111 -17.588 1.00 37.84 200 LEU A N 1
ATOM 1536 C CA . LEU A 1 200 ? -2.821 48.865 -16.376 1.00 37.84 200 LEU A CA 1
ATOM 1537 C C . LEU A 1 200 ? -2.105 49.234 -15.057 1.00 37.84 200 LEU A C 1
ATOM 1539 O O . LEU A 1 200 ? -1.100 48.633 -14.687 1.00 37.84 200 LEU A O 1
ATOM 1543 N N . LYS A 1 201 ? -2.673 50.209 -14.335 1.00 39.53 201 LYS A N 1
ATOM 1544 C CA . LYS A 1 201 ? -2.241 50.662 -13.005 1.00 39.53 201 LYS A CA 1
ATOM 1545 C C . LYS A 1 201 ? -2.657 49.646 -11.929 1.00 39.53 201 LYS A C 1
ATOM 1547 O O . LYS A 1 201 ? -3.826 49.598 -11.554 1.00 39.53 201 LYS A O 1
ATOM 1552 N N . GLY A 1 202 ? -1.705 48.878 -11.397 1.00 50.84 202 GLY A N 1
ATOM 1553 C CA . GLY A 1 202 ? -1.750 48.480 -9.982 1.00 50.84 202 GLY A CA 1
ATOM 1554 C C . GLY A 1 202 ? -1.487 49.709 -9.093 1.00 50.84 202 GLY A C 1
ATOM 1555 O O . GLY A 1 202 ? -0.987 50.712 -9.611 1.00 50.84 202 GLY A O 1
ATOM 1556 N N . PRO A 1 203 ? -1.842 49.698 -7.794 1.00 45.56 203 PRO A N 1
ATOM 1557 C CA . PRO A 1 203 ? -1.658 50.864 -6.931 1.00 45.56 203 PRO A CA 1
ATOM 1558 C C . PRO A 1 203 ? -0.183 51.294 -6.921 1.00 45.56 203 PRO A C 1
ATOM 1560 O O . PRO A 1 203 ? 0.708 50.490 -6.643 1.00 45.56 203 PRO A O 1
ATOM 1563 N N . ASP A 1 204 ? 0.050 52.562 -7.279 1.00 50.12 204 ASP A N 1
ATOM 1564 C CA . ASP A 1 204 ? 1.369 53.187 -7.412 1.00 50.12 204 ASP A CA 1
ATOM 1565 C C . ASP A 1 204 ? 2.222 52.922 -6.159 1.00 50.12 204 ASP A C 1
ATOM 1567 O O . ASP A 1 204 ? 1.935 53.432 -5.076 1.00 50.12 204 ASP A O 1
ATOM 1571 N N . GLY A 1 205 ? 3.296 52.140 -6.316 1.00 56.59 205 GLY A N 1
ATOM 1572 C CA . GLY A 1 205 ? 4.403 52.090 -5.357 1.00 56.59 205 GLY A CA 1
ATOM 1573 C C . GLY A 1 205 ? 4.624 50.799 -4.563 1.00 56.59 205 GLY A C 1
ATOM 1574 O O . GLY A 1 205 ? 5.575 50.779 -3.778 1.00 56.59 205 GLY A O 1
ATOM 1575 N N . VAL A 1 206 ? 3.845 49.727 -4.759 1.00 53.16 206 VAL A N 1
ATOM 1576 C CA . VAL A 1 206 ? 4.077 48.437 -4.072 1.00 53.16 206 VAL A CA 1
ATOM 1577 C C . VAL A 1 206 ? 4.527 47.362 -5.059 1.00 53.16 206 VAL A C 1
ATOM 1579 O O . VAL A 1 206 ? 3.804 47.003 -5.984 1.00 53.16 206 VAL A O 1
ATOM 1582 N N . VAL A 1 207 ? 5.733 46.832 -4.844 1.00 64.69 207 VAL A N 1
ATOM 1583 C CA . VAL A 1 207 ? 6.233 45.651 -5.558 1.00 64.69 207 VAL A CA 1
ATOM 1584 C C . VAL A 1 207 ? 5.571 44.422 -4.937 1.00 64.69 207 VAL A C 1
ATOM 1586 O O . VAL A 1 207 ? 5.915 44.030 -3.822 1.00 64.69 207 VAL A O 1
ATOM 1589 N N . LEU A 1 208 ? 4.590 43.845 -5.632 1.00 57.03 208 LEU A N 1
ATOM 1590 C CA . LEU A 1 208 ? 3.920 42.619 -5.207 1.00 57.03 208 LEU A CA 1
ATOM 1591 C C . LEU A 1 208 ? 4.747 41.412 -5.666 1.00 57.03 208 LEU A C 1
ATOM 1593 O O . LEU A 1 208 ? 4.898 41.182 -6.864 1.00 57.03 208 LEU A O 1
ATOM 1597 N N . TYR A 1 209 ? 5.291 40.656 -4.714 1.00 63.69 209 TYR A N 1
ATOM 1598 C CA . TYR A 1 209 ? 5.926 39.372 -4.997 1.00 63.69 209 TYR A CA 1
ATOM 1599 C C . TYR A 1 209 ? 4.888 38.267 -4.842 1.00 63.69 209 TYR A C 1
ATOM 1601 O O . TYR A 1 209 ? 4.485 37.937 -3.729 1.00 63.69 209 TYR A O 1
ATOM 1609 N N . GLU A 1 210 ? 4.464 37.699 -5.964 1.00 63.09 210 GLU A N 1
ATOM 1610 C CA . GLU A 1 210 ? 3.612 36.516 -5.983 1.00 63.09 210 GLU A CA 1
ATOM 1611 C C . GLU A 1 210 ? 4.505 35.273 -6.075 1.00 63.09 210 GLU A C 1
ATOM 1613 O O . GLU A 1 210 ? 5.197 35.044 -7.070 1.00 63.09 210 GLU A O 1
ATOM 1618 N N . LEU A 1 211 ? 4.564 34.504 -4.985 1.00 62.88 211 LEU A N 1
ATOM 1619 C CA . LEU A 1 211 ? 5.383 33.299 -4.905 1.00 62.88 211 LEU A CA 1
ATOM 1620 C C . LEU A 1 211 ? 4.602 32.112 -5.472 1.00 62.88 211 LEU A C 1
ATOM 1622 O O . LEU A 1 211 ? 3.745 31.536 -4.805 1.00 62.88 211 LEU A O 1
ATOM 1626 N N . HIS A 1 212 ? 4.939 31.711 -6.693 1.00 61.19 212 HIS A N 1
ATOM 1627 C CA . HIS A 1 212 ? 4.430 30.476 -7.280 1.00 61.19 212 HIS A CA 1
ATOM 1628 C C . HIS A 1 212 ? 5.339 29.306 -6.883 1.00 61.19 212 HIS A C 1
ATOM 1630 O O . HIS A 1 212 ? 6.471 29.211 -7.356 1.00 61.19 212 HIS A O 1
ATOM 1636 N N . SER A 1 213 ? 4.842 28.396 -6.040 1.00 68.25 213 SER A N 1
ATOM 1637 C CA . SER A 1 213 ? 5.490 27.100 -5.792 1.00 68.25 213 SER A CA 1
ATOM 1638 C C . SER A 1 213 ? 4.976 26.045 -6.779 1.00 68.25 213 SER A C 1
ATOM 1640 O O . SER A 1 213 ? 3.786 26.007 -7.099 1.00 68.25 213 SER A O 1
ATOM 1642 N N . ARG A 1 214 ? 5.876 25.183 -7.275 1.00 72.94 214 ARG A N 1
ATOM 1643 C CA . ARG A 1 214 ? 5.550 24.028 -8.129 1.00 72.94 214 ARG A CA 1
ATOM 1644 C C . ARG A 1 214 ? 5.855 22.724 -7.377 1.00 72.94 214 ARG A C 1
ATOM 1646 O O . ARG A 1 214 ? 6.909 22.128 -7.608 1.00 72.94 214 ARG A O 1
ATOM 1653 N N . PRO A 1 215 ? 4.935 22.247 -6.520 1.00 74.75 215 PRO A N 1
ATOM 1654 C CA . PRO A 1 215 ? 5.184 21.104 -5.638 1.00 74.75 215 PRO A CA 1
ATOM 1655 C C . PRO A 1 215 ? 5.475 19.798 -6.393 1.00 74.75 215 PRO A C 1
ATOM 1657 O O . PRO A 1 215 ? 6.230 18.956 -5.910 1.00 74.75 215 PRO A O 1
ATOM 1660 N N . GLU A 1 216 ? 4.942 19.619 -7.605 1.00 70.69 216 GLU A N 1
ATOM 1661 C CA . GLU A 1 216 ? 5.230 18.421 -8.409 1.00 70.69 216 GLU A CA 1
ATOM 1662 C C . GLU A 1 216 ? 6.670 18.377 -8.938 1.00 70.69 216 GLU A C 1
ATOM 1664 O O . GLU A 1 216 ? 7.255 17.300 -9.058 1.00 70.69 216 GLU A O 1
ATOM 1669 N N . HIS A 1 217 ? 7.280 19.536 -9.202 1.00 75.12 217 HIS A N 1
ATOM 1670 C CA . HIS A 1 217 ? 8.664 19.608 -9.669 1.00 75.12 217 HIS A CA 1
ATOM 1671 C C . HIS A 1 217 ? 9.658 19.272 -8.547 1.00 75.12 217 HIS A C 1
ATOM 1673 O O . HIS A 1 217 ? 10.645 18.563 -8.765 1.00 75.12 217 HIS A O 1
ATOM 1679 N N . GLU A 1 218 ? 9.372 19.721 -7.324 1.00 72.19 218 GLU A N 1
ATOM 1680 C CA . GLU A 1 218 ? 10.154 19.376 -6.131 1.00 72.19 218 GLU A CA 1
ATOM 1681 C C . GLU A 1 218 ? 10.064 17.875 -5.824 1.00 72.19 218 GLU A C 1
ATOM 1683 O O . GLU A 1 218 ? 11.088 17.211 -5.668 1.00 72.19 218 GLU A O 1
ATOM 1688 N N . ARG A 1 219 ? 8.858 17.293 -5.877 1.00 73.44 219 ARG A N 1
ATOM 1689 C CA . ARG A 1 219 ? 8.661 15.842 -5.702 1.00 73.44 219 ARG A CA 1
ATOM 1690 C C . ARG A 1 219 ? 9.385 15.009 -6.761 1.00 73.44 219 ARG A C 1
ATOM 1692 O O . ARG A 1 219 ? 9.970 13.968 -6.445 1.00 73.44 219 ARG A O 1
ATOM 1699 N N . PHE A 1 220 ? 9.368 15.457 -8.017 1.00 77.31 220 PHE A N 1
ATOM 1700 C CA . PHE A 1 220 ? 10.087 14.793 -9.105 1.00 77.31 220 PHE A CA 1
ATOM 1701 C C . PHE A 1 220 ? 11.608 14.840 -8.899 1.00 77.31 220 PHE A C 1
ATOM 1703 O O . PHE A 1 220 ? 12.286 13.819 -9.040 1.00 77.31 220 PHE A O 1
ATOM 1710 N N . THR A 1 221 ? 12.154 16.002 -8.530 1.00 75.81 221 THR A N 1
ATOM 1711 C CA . THR A 1 221 ? 13.601 16.168 -8.314 1.00 75.81 221 THR A CA 1
ATOM 1712 C C . THR A 1 221 ? 14.107 15.411 -7.085 1.00 75.81 221 THR A C 1
ATOM 1714 O O . THR A 1 221 ? 15.195 14.834 -7.134 1.00 75.81 221 THR A O 1
ATOM 1717 N N . GLU A 1 222 ? 13.321 15.337 -6.010 1.00 77.31 222 GLU A N 1
ATOM 1718 C CA . GLU A 1 222 ? 13.621 14.501 -4.843 1.00 77.31 222 GLU A CA 1
ATOM 1719 C C . GLU A 1 222 ? 13.638 13.009 -5.210 1.00 77.31 222 GLU A C 1
ATOM 1721 O O . GLU A 1 222 ? 14.627 12.313 -4.964 1.00 77.31 222 GLU A O 1
ATOM 1726 N N . SER A 1 223 ? 12.603 12.536 -5.910 1.00 72.06 223 SER A N 1
ATOM 1727 C CA . SER A 1 223 ? 12.509 11.141 -6.366 1.00 72.06 223 SER A CA 1
ATOM 1728 C C . SER A 1 223 ? 13.667 10.745 -7.295 1.00 72.06 223 SER A C 1
ATOM 1730 O O . SER A 1 223 ? 14.192 9.631 -7.209 1.00 72.06 223 SER A O 1
ATOM 1732 N N . ALA A 1 224 ? 14.114 11.661 -8.163 1.00 73.50 224 ALA A N 1
ATOM 1733 C CA . ALA A 1 224 ? 15.262 11.447 -9.042 1.00 73.50 224 ALA A CA 1
ATOM 1734 C C . ALA A 1 224 ? 16.581 11.292 -8.258 1.00 73.50 224 ALA A C 1
ATOM 1736 O O . ALA A 1 224 ? 17.361 10.377 -8.541 1.00 73.50 224 ALA A O 1
ATOM 1737 N N . LYS A 1 225 ? 16.809 12.127 -7.233 1.00 80.25 225 LYS A N 1
ATOM 1738 C CA . LYS A 1 225 ? 17.999 12.047 -6.365 1.00 80.25 225 LYS A CA 1
ATOM 1739 C C . LYS A 1 225 ? 18.031 10.754 -5.551 1.00 80.25 225 LYS A C 1
ATOM 1741 O O . LYS A 1 225 ? 19.078 10.108 -5.481 1.00 80.25 225 LYS A O 1
ATOM 1746 N N . VAL A 1 226 ? 16.892 10.337 -4.991 1.00 77.31 226 VAL A N 1
ATOM 1747 C CA . VAL A 1 226 ? 16.774 9.077 -4.232 1.00 77.31 226 VAL A CA 1
ATOM 1748 C C . VAL A 1 226 ? 17.118 7.875 -5.113 1.00 77.31 226 VAL A C 1
ATOM 1750 O O . VAL A 1 226 ? 17.905 7.015 -4.709 1.00 77.31 226 VAL A O 1
ATOM 1753 N N . ARG A 1 227 ? 16.606 7.842 -6.352 1.00 65.50 227 ARG A N 1
ATOM 1754 C CA . ARG A 1 227 ? 16.919 6.779 -7.318 1.00 65.50 227 ARG A CA 1
ATOM 1755 C C . ARG A 1 227 ? 18.418 6.719 -7.626 1.00 65.50 227 ARG A C 1
ATOM 1757 O O . ARG A 1 227 ? 19.008 5.640 -7.590 1.00 65.50 227 ARG A O 1
ATOM 1764 N N . GLN A 1 228 ? 19.055 7.862 -7.871 1.00 69.06 228 GLN A N 1
ATOM 1765 C CA . GLN A 1 228 ? 20.486 7.918 -8.173 1.00 69.06 228 GLN A CA 1
ATOM 1766 C C . GLN A 1 228 ? 21.347 7.476 -6.976 1.00 69.06 228 GLN A C 1
ATOM 1768 O O . GLN A 1 228 ? 22.267 6.671 -7.140 1.00 69.06 228 GLN A O 1
ATOM 1773 N N . HIS A 1 229 ? 21.021 7.927 -5.763 1.00 72.00 229 HIS A N 1
ATOM 1774 C CA . HIS A 1 229 ? 21.751 7.550 -4.552 1.00 72.00 229 HIS A CA 1
ATOM 1775 C C . HIS A 1 229 ? 21.620 6.051 -4.233 1.00 72.00 229 HIS A C 1
ATOM 1777 O O . HIS A 1 229 ? 22.620 5.399 -3.933 1.00 72.00 229 HIS A O 1
ATOM 1783 N N . CYS A 1 230 ? 20.421 5.476 -4.383 1.00 67.50 230 CYS A N 1
ATOM 1784 C CA . CYS A 1 230 ? 20.179 4.046 -4.172 1.00 67.50 230 CYS A CA 1
ATOM 1785 C C . CYS A 1 230 ? 21.026 3.171 -5.119 1.00 67.50 230 CYS A C 1
ATOM 1787 O O . CYS A 1 230 ? 21.688 2.229 -4.678 1.00 67.50 230 CYS A O 1
ATOM 1789 N N . THR A 1 231 ? 21.097 3.535 -6.406 1.00 64.75 231 THR A N 1
ATOM 1790 C CA . THR A 1 231 ? 21.905 2.788 -7.390 1.00 64.75 231 THR A CA 1
ATOM 1791 C C . THR A 1 231 ? 23.413 2.860 -7.124 1.00 64.75 231 THR A C 1
ATOM 1793 O O . THR A 1 231 ? 24.119 1.870 -7.311 1.00 64.75 231 THR A O 1
ATOM 1796 N N . THR A 1 232 ? 23.922 4.001 -6.652 1.00 71.88 232 THR A N 1
ATOM 1797 C CA . THR A 1 232 ? 25.349 4.175 -6.327 1.00 71.88 232 THR A CA 1
ATOM 1798 C C . THR A 1 232 ? 25.723 3.467 -5.025 1.00 71.88 232 THR A C 1
ATOM 1800 O O . THR A 1 232 ? 26.774 2.830 -4.946 1.00 71.88 232 THR A O 1
ATOM 1803 N N . PHE A 1 233 ? 24.845 3.520 -4.019 1.00 75.75 233 PHE A N 1
ATOM 1804 C CA . PHE A 1 233 ? 25.033 2.815 -2.754 1.00 75.75 233 PHE A CA 1
ATOM 1805 C C . PHE A 1 233 ? 25.091 1.298 -2.964 1.00 75.75 233 PHE A C 1
ATOM 1807 O O . PHE A 1 233 ? 26.033 0.659 -2.500 1.00 75.75 233 PHE A O 1
ATOM 1814 N N . SER A 1 234 ? 24.163 0.739 -3.750 1.00 70.69 234 SER A N 1
ATOM 1815 C CA . SER A 1 234 ? 24.152 -0.689 -4.098 1.00 70.69 234 SER A CA 1
ATOM 1816 C C . SER A 1 234 ? 25.472 -1.143 -4.744 1.00 70.69 234 SER A C 1
ATOM 1818 O O . SER A 1 234 ? 26.066 -2.127 -4.308 1.00 70.69 234 SER A O 1
ATOM 1820 N N . LYS A 1 235 ? 26.008 -0.373 -5.703 1.00 70.19 235 LYS A N 1
ATOM 1821 C CA . LYS A 1 235 ? 27.300 -0.671 -6.352 1.00 70.19 235 LYS A CA 1
ATOM 1822 C C . LYS A 1 235 ? 28.494 -0.609 -5.387 1.00 70.19 235 LYS A C 1
ATOM 1824 O O . LYS A 1 235 ? 29.400 -1.433 -5.480 1.00 70.19 235 LYS A O 1
ATOM 1829 N N . SER A 1 236 ? 28.499 0.346 -4.456 1.00 74.38 236 SER A N 1
ATOM 1830 C CA . SER A 1 236 ? 29.575 0.524 -3.466 1.00 74.38 236 SER A CA 1
ATOM 1831 C C . SER A 1 236 ? 2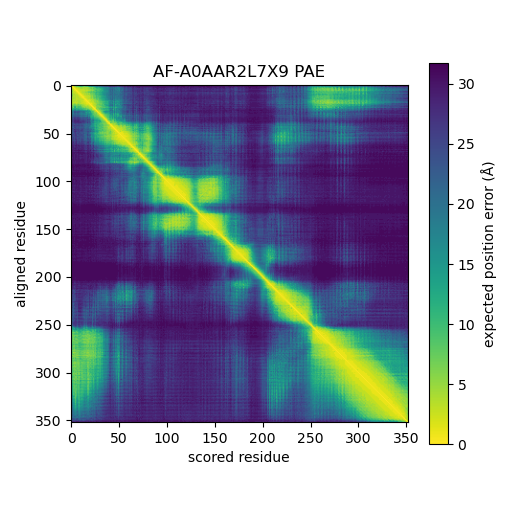9.588 -0.585 -2.407 1.00 74.38 236 SER A C 1
ATOM 1833 O O . SER A 1 236 ? 30.649 -1.106 -2.059 1.00 74.38 236 SER A O 1
ATOM 1835 N N . VAL A 1 237 ? 28.406 -0.998 -1.937 1.00 73.69 237 VAL A N 1
ATOM 1836 C CA . VAL A 1 237 ? 28.254 -2.116 -0.994 1.00 73.69 237 VAL A CA 1
ATOM 1837 C C . VAL A 1 237 ? 28.718 -3.430 -1.629 1.00 73.69 237 VAL A C 1
ATOM 1839 O O . VAL A 1 237 ? 29.468 -4.171 -0.996 1.00 73.69 237 VAL A O 1
ATOM 1842 N N . LEU A 1 238 ? 28.382 -3.671 -2.903 1.00 70.06 238 LEU A N 1
ATOM 1843 C CA . LEU A 1 238 ? 28.832 -4.856 -3.642 1.00 70.06 238 LEU A CA 1
ATOM 1844 C C . LEU A 1 238 ? 30.368 -4.918 -3.774 1.00 70.06 238 LEU A C 1
ATOM 1846 O O . LEU A 1 238 ? 30.968 -5.979 -3.620 1.00 70.06 238 LEU A O 1
ATOM 1850 N N . GLY A 1 239 ? 31.019 -3.770 -4.001 1.00 73.12 239 GLY A N 1
ATOM 1851 C CA . GLY A 1 239 ? 32.481 -3.677 -4.076 1.00 73.12 239 GLY A CA 1
ATOM 1852 C C . GLY A 1 239 ? 33.180 -3.964 -2.743 1.00 73.12 239 GLY A C 1
ATOM 1853 O O . GLY A 1 239 ? 34.178 -4.680 -2.714 1.00 73.12 239 GLY A O 1
ATOM 1854 N N . LYS A 1 240 ? 32.637 -3.464 -1.625 1.00 74.50 240 LYS A N 1
ATOM 1855 C CA . LYS A 1 240 ? 33.205 -3.702 -0.285 1.00 74.50 240 LYS A CA 1
ATOM 1856 C C . LYS A 1 240 ? 33.016 -5.144 0.192 1.00 74.50 240 LYS A C 1
ATOM 1858 O O . LYS A 1 240 ? 33.914 -5.685 0.830 1.00 74.50 240 LYS A O 1
ATOM 1863 N N . MET A 1 241 ? 31.895 -5.778 -0.156 1.00 64.56 241 MET A N 1
ATOM 1864 C CA . MET A 1 241 ? 31.625 -7.189 0.148 1.00 64.56 241 MET A CA 1
ATOM 1865 C C . MET A 1 241 ? 32.673 -8.122 -0.488 1.00 64.56 241 MET A C 1
ATOM 1867 O O . MET A 1 241 ? 33.171 -9.036 0.166 1.00 64.56 241 MET A O 1
ATOM 1871 N N . ASN A 1 242 ? 33.080 -7.840 -1.732 1.00 66.06 242 ASN A N 1
ATOM 1872 C CA . ASN A 1 242 ? 34.102 -8.614 -2.446 1.00 66.06 242 ASN A CA 1
ATOM 1873 C C . ASN A 1 242 ? 35.519 -8.467 -1.866 1.00 66.06 242 ASN A C 1
ATOM 1875 O O . ASN A 1 242 ? 36.310 -9.403 -1.953 1.00 66.06 242 ASN A O 1
ATOM 1879 N N . GLU A 1 243 ? 35.855 -7.324 -1.265 1.00 69.00 243 GLU A N 1
ATOM 1880 C CA . GLU A 1 243 ? 37.157 -7.131 -0.608 1.00 69.00 243 GLU A CA 1
ATOM 1881 C C . GLU A 1 243 ? 37.227 -7.836 0.755 1.00 69.00 243 GLU A C 1
ATOM 1883 O O . GLU A 1 243 ? 38.253 -8.416 1.107 1.00 69.00 243 GLU A O 1
ATOM 1888 N N . ILE A 1 244 ? 36.114 -7.886 1.493 1.00 60.09 244 ILE A N 1
ATOM 1889 C CA . ILE A 1 244 ? 36.028 -8.600 2.777 1.00 60.09 244 ILE A CA 1
ATOM 1890 C C . ILE A 1 244 ? 36.129 -10.123 2.569 1.00 60.09 244 ILE A C 1
ATOM 1892 O O . ILE A 1 244 ? 36.765 -10.813 3.368 1.00 60.09 244 ILE A O 1
ATOM 1896 N N . ALA A 1 245 ? 35.583 -10.646 1.465 1.00 58.88 245 ALA A N 1
ATOM 1897 C CA . ALA A 1 245 ? 35.670 -12.064 1.111 1.00 58.88 245 ALA A CA 1
ATOM 1898 C C . ALA A 1 245 ? 37.111 -12.545 0.823 1.00 58.88 245 ALA A C 1
ATOM 1900 O O . ALA A 1 245 ? 37.423 -13.710 1.062 1.00 58.88 245 ALA A O 1
ATOM 1901 N N . LYS A 1 246 ? 38.017 -11.663 0.371 1.00 61.19 246 LYS A N 1
ATOM 1902 C CA . LYS A 1 246 ? 39.418 -12.017 0.054 1.00 61.19 246 LYS A CA 1
ATOM 1903 C C . LYS A 1 246 ? 40.307 -12.211 1.285 1.00 61.19 246 LYS A C 1
ATOM 1905 O O . LYS A 1 246 ? 41.332 -12.879 1.188 1.00 61.19 246 LYS A O 1
ATOM 1910 N N . HIS A 1 247 ? 39.936 -11.647 2.434 1.00 60.59 247 HIS A N 1
ATOM 1911 C CA . HIS A 1 247 ? 40.790 -11.619 3.627 1.00 60.59 247 HIS A CA 1
ATOM 1912 C C . HIS A 1 247 ? 40.444 -12.672 4.698 1.00 60.59 247 HIS A C 1
ATOM 1914 O O . HIS A 1 247 ? 41.134 -12.740 5.712 1.00 60.59 247 HIS A O 1
ATOM 1920 N N . LYS A 1 248 ? 39.421 -13.517 4.493 1.00 55.28 248 LYS A N 1
ATOM 1921 C CA . LYS A 1 248 ? 38.875 -14.424 5.529 1.00 55.28 248 LYS A CA 1
ATOM 1922 C C . LYS A 1 248 ? 39.247 -15.913 5.358 1.00 55.28 248 LYS A C 1
ATOM 1924 O O . LYS A 1 248 ? 38.512 -16.783 5.804 1.00 55.28 248 LYS A O 1
ATOM 1929 N N . ALA A 1 249 ? 40.366 -16.232 4.705 1.00 55.69 249 ALA A N 1
ATOM 1930 C CA . ALA A 1 249 ? 40.739 -17.616 4.363 1.00 55.69 249 ALA A CA 1
ATOM 1931 C C . ALA A 1 249 ? 41.855 -18.220 5.241 1.00 55.69 249 ALA A C 1
ATOM 1933 O O . ALA A 1 249 ? 42.687 -18.974 4.740 1.00 55.69 249 ALA A O 1
ATOM 1934 N N . ALA A 1 250 ? 41.915 -17.897 6.536 1.00 54.88 250 ALA A N 1
ATOM 1935 C CA . ALA A 1 250 ? 42.928 -18.483 7.412 1.00 54.88 250 ALA A CA 1
ATOM 1936 C C . ALA A 1 250 ? 42.393 -18.813 8.814 1.00 54.88 250 ALA A C 1
ATOM 1938 O O . ALA A 1 250 ? 42.247 -17.927 9.650 1.00 54.88 250 ALA A O 1
ATOM 1939 N N . ILE A 1 251 ? 42.270 -20.130 9.038 1.00 56.62 251 ILE A N 1
ATOM 1940 C CA . ILE A 1 251 ? 42.246 -20.865 10.316 1.00 56.62 251 ILE A CA 1
ATOM 1941 C C . ILE A 1 251 ? 40.874 -20.937 11.004 1.00 56.62 251 ILE A C 1
ATOM 1943 O O . ILE A 1 251 ? 40.502 -20.031 11.740 1.00 56.62 251 ILE A O 1
ATOM 1947 N N . GLU A 1 252 ? 40.179 -22.072 10.863 1.00 59.25 252 GLU A N 1
ATOM 1948 C CA . GLU A 1 252 ? 39.067 -22.451 11.750 1.00 59.25 252 GLU A CA 1
ATOM 1949 C C . GLU A 1 252 ? 39.199 -23.928 12.179 1.00 59.25 252 GLU A C 1
ATOM 1951 O O . GLU A 1 252 ? 39.470 -24.820 11.376 1.00 59.25 252 GLU A O 1
ATOM 1956 N N . ASP A 1 253 ? 39.070 -24.151 13.487 1.00 65.94 253 ASP A N 1
ATOM 1957 C CA . ASP A 1 253 ? 39.013 -25.443 14.180 1.00 65.94 253 ASP A CA 1
ATOM 1958 C C . ASP A 1 253 ? 37.659 -26.136 13.912 1.00 65.94 253 ASP A C 1
ATOM 1960 O O . ASP A 1 253 ? 36.650 -25.456 13.745 1.00 65.94 253 ASP A O 1
ATOM 1964 N N . ALA A 1 254 ? 37.576 -27.468 13.881 1.00 62.50 254 ALA A N 1
ATOM 1965 C CA . ALA A 1 254 ? 36.385 -28.192 13.402 1.00 62.50 254 ALA A CA 1
ATOM 1966 C C . ALA A 1 254 ? 35.107 -27.918 14.230 1.00 62.50 254 ALA A C 1
ATOM 1968 O O . ALA A 1 254 ? 34.000 -27.878 13.688 1.00 62.50 254 ALA A O 1
ATOM 1969 N N . GLU A 1 255 ? 35.240 -27.674 15.540 1.00 66.44 255 GLU A N 1
ATOM 1970 C CA . GLU A 1 255 ? 34.119 -27.259 16.395 1.00 66.44 255 GLU A CA 1
ATOM 1971 C C . GLU A 1 255 ? 33.711 -25.806 16.118 1.00 66.44 255 GLU A C 1
ATOM 1973 O O . GLU A 1 255 ? 32.520 -25.480 16.090 1.00 66.44 255 GLU A O 1
ATOM 1978 N N . THR A 1 256 ? 34.689 -24.933 15.855 1.00 72.94 256 THR A N 1
ATOM 1979 C CA . THR A 1 256 ? 34.412 -23.562 15.414 1.00 72.94 256 THR A CA 1
ATOM 1980 C C . THR A 1 256 ? 33.767 -23.544 14.034 1.00 72.94 256 THR A C 1
ATOM 1982 O O . THR A 1 256 ? 32.788 -22.833 13.872 1.00 72.94 256 THR A O 1
ATOM 1985 N N . GLN A 1 257 ? 34.179 -24.412 13.108 1.00 73.50 257 GLN A N 1
ATOM 1986 C CA . GLN A 1 257 ? 33.597 -24.550 11.776 1.00 73.50 257 GLN A CA 1
ATOM 1987 C C . GLN A 1 257 ? 32.133 -24.998 11.848 1.00 73.50 257 GLN A C 1
ATOM 1989 O O . GLN A 1 257 ? 31.288 -24.442 11.154 1.00 73.50 257 GLN A O 1
ATOM 1994 N N . ASN A 1 258 ? 31.799 -25.954 12.725 1.00 81.62 258 ASN A N 1
ATOM 1995 C CA . ASN A 1 258 ? 30.410 -26.372 12.940 1.00 81.62 258 ASN A CA 1
ATOM 1996 C C . ASN A 1 258 ? 29.559 -25.254 13.557 1.00 81.62 258 ASN A C 1
ATOM 1998 O O . ASN A 1 258 ? 28.440 -25.018 13.105 1.00 81.62 258 ASN A O 1
ATOM 2002 N N . LYS A 1 259 ? 30.077 -24.529 14.557 1.00 84.38 259 LYS A N 1
ATOM 2003 C CA . LYS A 1 259 ? 29.370 -23.380 15.153 1.00 84.38 259 LYS A CA 1
ATOM 2004 C C . LYS A 1 259 ? 29.216 -22.229 14.154 1.00 84.38 259 LYS A C 1
ATOM 2006 O O . LYS A 1 259 ? 28.158 -21.612 14.098 1.00 84.38 259 LYS A O 1
ATOM 2011 N N . VAL A 1 260 ? 30.239 -21.961 13.345 1.00 85.31 260 VAL A N 1
ATOM 2012 C CA . VAL A 1 260 ? 30.229 -20.945 12.286 1.00 85.31 260 VAL A CA 1
ATOM 2013 C C . VAL A 1 260 ? 29.264 -21.337 11.174 1.00 85.31 260 VAL A C 1
ATOM 2015 O O . VAL A 1 260 ? 28.506 -20.482 10.730 1.00 85.31 260 VAL A O 1
ATOM 2018 N N . SER A 1 261 ? 29.208 -22.612 10.784 1.00 85.94 261 SER A N 1
ATOM 2019 C CA . SER A 1 261 ? 28.222 -23.123 9.826 1.00 85.94 261 SER A CA 1
ATOM 2020 C C . SER A 1 261 ? 26.797 -22.962 10.355 1.00 85.94 261 SER A C 1
ATOM 2022 O O . SER A 1 261 ? 25.945 -22.436 9.651 1.00 85.94 261 SER A O 1
ATOM 2024 N N . GLN A 1 262 ? 26.538 -23.316 11.619 1.00 88.44 262 GLN A N 1
ATOM 2025 C CA . GLN A 1 262 ? 25.218 -23.115 12.231 1.00 88.44 262 GLN A CA 1
ATOM 2026 C C . GLN A 1 262 ? 24.834 -21.631 12.296 1.00 88.44 262 GLN A C 1
ATOM 2028 O O . GLN A 1 262 ? 23.693 -21.268 12.015 1.00 88.44 262 GLN A O 1
ATOM 2033 N N . LEU A 1 263 ? 25.778 -20.754 12.648 1.00 87.56 263 LEU A N 1
ATOM 2034 C CA . LEU A 1 263 ? 25.553 -19.309 12.633 1.00 87.56 263 LEU A CA 1
ATOM 2035 C C . LEU A 1 263 ? 25.308 -18.789 11.216 1.00 87.56 263 LEU A C 1
ATOM 2037 O O . LEU A 1 263 ? 24.466 -17.913 11.038 1.00 87.56 263 LEU A O 1
ATOM 2041 N N . TYR A 1 264 ? 26.004 -19.329 10.217 1.00 87.94 264 TYR A N 1
ATOM 2042 C CA . TYR A 1 264 ? 25.797 -18.989 8.815 1.00 87.94 264 TYR A CA 1
ATOM 2043 C C . TYR A 1 264 ? 24.385 -19.364 8.357 1.00 87.94 264 TYR A C 1
ATOM 2045 O O . TYR A 1 264 ? 23.700 -18.513 7.798 1.00 87.94 264 TYR A O 1
ATOM 2053 N N . ASP A 1 265 ? 23.903 -20.563 8.690 1.00 90.25 265 ASP A N 1
ATOM 2054 C CA . ASP A 1 265 ? 22.537 -20.994 8.371 1.00 90.25 265 ASP A CA 1
ATOM 2055 C C . ASP A 1 265 ? 21.486 -20.090 9.032 1.00 90.25 265 ASP A C 1
ATOM 2057 O O . ASP A 1 265 ? 20.477 -19.735 8.419 1.00 90.25 265 ASP A O 1
ATOM 2061 N N . VAL A 1 266 ? 21.715 -19.679 10.285 1.00 89.75 266 VAL A N 1
ATOM 2062 C CA . VAL A 1 266 ? 20.835 -18.729 10.984 1.00 89.75 266 VAL A CA 1
ATOM 2063 C C . VAL A 1 266 ? 20.855 -17.366 10.292 1.00 89.75 266 VAL A C 1
ATOM 2065 O O . VAL A 1 266 ? 19.793 -16.803 10.035 1.00 89.75 266 VAL A O 1
ATOM 2068 N N . VAL A 1 267 ? 22.033 -16.843 9.949 1.00 88.94 267 VAL A N 1
ATOM 2069 C CA . VAL A 1 267 ? 22.157 -15.564 9.237 1.00 88.94 267 VAL A CA 1
ATOM 2070 C C . VAL A 1 267 ? 21.475 -15.637 7.874 1.00 88.94 267 VAL A C 1
ATOM 2072 O O . VAL A 1 267 ? 20.722 -14.732 7.541 1.00 88.94 267 VAL A O 1
ATOM 2075 N N . GLN A 1 268 ? 21.650 -16.725 7.123 1.00 90.44 268 GLN A N 1
ATOM 2076 C CA . GLN A 1 268 ? 21.034 -16.911 5.812 1.00 90.44 268 GLN A CA 1
ATOM 2077 C C . GLN A 1 268 ? 19.504 -16.978 5.897 1.00 90.44 268 GLN A C 1
ATOM 2079 O O . GLN A 1 268 ? 18.820 -16.333 5.104 1.00 90.44 268 GLN A O 1
ATOM 2084 N N . LYS A 1 269 ? 18.951 -17.688 6.893 1.00 90.38 269 LYS A N 1
ATOM 2085 C CA . LYS A 1 269 ? 17.498 -17.722 7.147 1.00 90.38 269 LYS A CA 1
ATOM 2086 C C . LYS A 1 269 ? 16.931 -16.333 7.447 1.00 90.38 269 LYS A C 1
ATOM 2088 O O . LYS A 1 269 ? 15.815 -16.021 7.040 1.00 90.38 269 LYS A O 1
ATOM 2093 N N . TRP A 1 270 ? 17.692 -15.503 8.158 1.00 88.81 270 TRP A N 1
ATOM 2094 C CA . TRP A 1 270 ? 17.267 -14.162 8.557 1.00 88.81 270 TRP A CA 1
ATOM 2095 C C . TRP A 1 270 ? 17.665 -13.059 7.568 1.00 88.81 270 TRP A C 1
ATOM 2097 O O . TRP A 1 270 ? 17.172 -11.946 7.714 1.00 88.81 270 TRP A O 1
ATOM 2107 N N . ASP A 1 271 ? 18.481 -13.329 6.547 1.00 89.25 271 ASP A N 1
ATOM 2108 C CA . ASP A 1 271 ? 18.997 -12.319 5.607 1.00 89.25 271 ASP A CA 1
ATOM 2109 C C . ASP A 1 271 ? 17.870 -11.632 4.814 1.00 89.25 271 ASP A C 1
ATOM 2111 O O . ASP A 1 271 ? 17.770 -10.400 4.755 1.00 89.25 271 ASP A O 1
ATOM 2115 N N . ALA A 1 272 ? 16.919 -12.423 4.306 1.00 87.75 272 ALA A N 1
ATOM 2116 C CA . ALA A 1 272 ? 15.718 -11.904 3.648 1.00 87.75 272 ALA A CA 1
ATOM 2117 C C . ALA A 1 272 ? 14.861 -11.041 4.597 1.00 87.75 272 ALA A C 1
ATOM 2119 O O . ALA A 1 272 ? 14.299 -10.018 4.201 1.00 87.75 272 ALA A O 1
ATOM 2120 N N . MET A 1 273 ? 14.794 -11.406 5.880 1.00 88.50 273 MET A N 1
ATOM 2121 C CA . MET A 1 273 ? 14.053 -10.632 6.875 1.00 88.50 273 MET A CA 1
ATOM 2122 C C . MET A 1 273 ? 14.797 -9.345 7.256 1.00 88.50 273 MET A C 1
ATOM 2124 O O . MET A 1 273 ? 14.183 -8.280 7.331 1.00 88.50 273 MET A O 1
ATOM 2128 N N . ALA A 1 274 ? 16.117 -9.406 7.428 1.00 89.25 274 ALA A N 1
ATOM 2129 C CA . ALA A 1 274 ? 16.970 -8.271 7.769 1.00 89.25 274 ALA A CA 1
ATOM 2130 C C . ALA A 1 274 ? 16.954 -7.195 6.675 1.00 89.25 274 ALA A C 1
ATOM 2132 O O . ALA A 1 274 ? 16.855 -6.005 6.977 1.00 89.25 274 ALA A O 1
ATOM 2133 N N . THR A 1 275 ? 16.964 -7.605 5.406 1.00 90.69 275 THR A N 1
ATOM 2134 C CA . THR A 1 275 ? 16.823 -6.689 4.262 1.00 90.69 275 THR A CA 1
ATOM 2135 C C . THR A 1 275 ? 15.426 -6.067 4.168 1.00 90.69 275 THR A C 1
ATOM 2137 O O . THR A 1 275 ? 15.293 -4.928 3.714 1.00 90.69 275 THR A O 1
ATOM 2140 N N . SER A 1 276 ? 14.386 -6.749 4.659 1.00 92.62 276 SER A N 1
ATOM 2141 C CA . SER A 1 276 ? 13.018 -6.213 4.715 1.00 92.62 276 SER A CA 1
ATOM 2142 C C . SER A 1 276 ? 12.750 -5.291 5.915 1.00 92.62 276 SER A C 1
ATOM 2144 O O . SER A 1 276 ? 11.836 -4.465 5.866 1.00 92.62 276 SER A O 1
ATOM 2146 N N . LEU A 1 277 ? 13.553 -5.374 6.982 1.00 93.31 277 LEU A N 1
ATOM 2147 C CA . LEU A 1 277 ? 13.322 -4.643 8.231 1.00 93.31 277 LEU A CA 1
ATOM 2148 C C . LEU A 1 277 ? 13.227 -3.113 8.042 1.00 93.31 277 LEU A C 1
ATOM 2150 O O . LEU A 1 277 ? 12.274 -2.524 8.557 1.00 93.31 277 LEU A O 1
ATOM 2154 N N . PRO A 1 278 ? 14.101 -2.444 7.258 1.00 94.19 278 PRO A N 1
ATOM 2155 C CA . PRO A 1 278 ? 13.948 -1.016 6.976 1.00 94.19 278 PRO A CA 1
ATOM 2156 C C . PRO A 1 278 ? 12.628 -0.683 6.267 1.00 94.19 278 PRO A C 1
ATOM 2158 O O . PRO A 1 278 ? 12.024 0.352 6.545 1.00 94.19 278 PRO A O 1
ATOM 2161 N N . GLN A 1 279 ? 12.144 -1.564 5.383 1.00 92.56 279 GLN A N 1
ATOM 2162 C CA . GLN A 1 279 ? 10.866 -1.373 4.691 1.00 92.56 279 GLN A CA 1
ATOM 2163 C C . GLN A 1 279 ? 9.685 -1.506 5.658 1.00 92.56 279 GLN A C 1
ATOM 2165 O O . GLN A 1 279 ? 8.743 -0.717 5.590 1.00 92.56 279 GLN A O 1
ATOM 2170 N N . VAL A 1 280 ? 9.740 -2.467 6.586 1.00 95.19 280 VAL A N 1
ATOM 2171 C CA . VAL A 1 280 ? 8.729 -2.629 7.641 1.00 95.19 280 VAL A CA 1
ATOM 2172 C C . VAL A 1 280 ? 8.691 -1.394 8.541 1.00 95.19 280 VAL A C 1
ATOM 2174 O O . VAL A 1 280 ? 7.612 -0.861 8.793 1.00 95.19 280 VAL A O 1
ATOM 2177 N N . VAL A 1 281 ? 9.850 -0.880 8.961 1.00 96.06 281 VAL A N 1
ATOM 2178 C CA . VAL A 1 281 ? 9.934 0.350 9.766 1.00 96.06 281 VAL A CA 1
ATOM 2179 C C . VAL A 1 281 ? 9.372 1.549 9.001 1.00 96.06 281 VAL A C 1
ATOM 2181 O O . VAL A 1 281 ? 8.578 2.306 9.554 1.00 96.06 281 VAL A O 1
ATOM 2184 N N . GLN A 1 282 ? 9.696 1.696 7.715 1.00 92.69 282 GLN A N 1
ATOM 2185 C CA . GLN A 1 282 ? 9.151 2.779 6.896 1.00 92.69 282 GLN A CA 1
ATOM 2186 C C . GLN A 1 282 ? 7.626 2.687 6.761 1.00 92.69 282 GLN A C 1
ATOM 2188 O O . GLN A 1 282 ? 6.940 3.706 6.838 1.00 92.69 282 GLN A O 1
ATOM 2193 N N . ARG A 1 283 ? 7.077 1.475 6.606 1.00 95.38 283 ARG A N 1
ATOM 2194 C CA . ARG A 1 283 ? 5.624 1.249 6.608 1.00 95.38 283 ARG A CA 1
ATOM 2195 C C . ARG A 1 283 ? 5.003 1.614 7.954 1.00 95.38 283 ARG A C 1
ATOM 2197 O O . ARG A 1 283 ? 3.963 2.258 7.963 1.00 95.38 283 ARG A O 1
ATOM 2204 N N . LEU A 1 284 ? 5.638 1.268 9.075 1.00 95.50 284 LEU A N 1
ATOM 2205 C CA . LEU A 1 284 ? 5.163 1.654 10.408 1.00 95.50 284 LEU A CA 1
ATOM 2206 C C . LEU A 1 284 ? 5.164 3.173 10.605 1.00 95.50 284 LEU A C 1
ATOM 2208 O O . LEU A 1 284 ? 4.214 3.704 11.168 1.00 95.50 284 LEU A O 1
ATOM 2212 N N . ILE A 1 285 ? 6.185 3.879 10.111 1.00 95.38 285 ILE A N 1
ATOM 2213 C CA . ILE A 1 285 ? 6.235 5.347 10.150 1.00 95.38 285 ILE A CA 1
ATOM 2214 C C . ILE A 1 285 ? 5.122 5.941 9.281 1.00 95.38 285 ILE A C 1
ATOM 2216 O O . ILE A 1 285 ? 4.395 6.814 9.745 1.00 95.38 285 ILE A O 1
ATOM 2220 N N . ALA A 1 286 ? 4.949 5.444 8.054 1.00 94.88 286 ALA A N 1
ATOM 2221 C CA . ALA A 1 286 ? 3.904 5.915 7.146 1.00 94.88 286 ALA A CA 1
ATOM 2222 C C . ALA A 1 286 ? 2.486 5.677 7.699 1.00 94.88 286 ALA A C 1
ATOM 2224 O O . ALA A 1 286 ? 1.590 6.480 7.466 1.00 94.88 286 ALA A O 1
ATOM 2225 N N . VAL A 1 287 ? 2.286 4.587 8.444 1.00 95.94 287 VAL A N 1
ATOM 2226 C CA . VAL A 1 287 ? 0.991 4.202 9.031 1.00 95.94 287 VAL A CA 1
ATOM 2227 C C . VAL A 1 287 ? 0.830 4.728 10.468 1.00 95.94 287 VAL A C 1
ATOM 2229 O O . VAL A 1 287 ? -0.230 4.569 11.066 1.00 95.94 287 VAL A O 1
ATOM 2232 N N . LYS A 1 288 ? 1.837 5.409 11.032 1.00 95.94 288 LYS A N 1
ATOM 2233 C CA . LYS A 1 288 ? 1.815 5.911 12.415 1.00 95.94 288 LYS A CA 1
ATOM 2234 C C . LYS A 1 288 ? 0.593 6.786 12.690 1.00 95.94 288 LYS A C 1
ATOM 2236 O O . LYS A 1 288 ? -0.108 6.545 13.667 1.00 95.94 288 LYS A O 1
ATOM 2241 N N . GLU A 1 289 ? 0.335 7.772 11.833 1.00 94.19 289 GLU A N 1
ATOM 2242 C CA . GLU A 1 289 ? -0.795 8.696 12.004 1.00 94.19 289 GLU A CA 1
ATOM 2243 C C . GLU A 1 289 ? -2.137 7.958 11.945 1.00 94.19 289 GLU A C 1
ATOM 2245 O O . GLU A 1 289 ? -3.028 8.227 12.746 1.00 94.19 289 GLU A O 1
ATOM 2250 N N . LEU A 1 290 ? -2.260 6.966 11.057 1.00 95.81 290 LEU A N 1
ATOM 2251 C CA . LEU A 1 290 ? -3.461 6.138 10.958 1.00 95.81 290 LEU A CA 1
ATOM 2252 C C . LEU A 1 290 ? -3.663 5.280 12.215 1.00 95.81 290 LEU A C 1
ATOM 2254 O O . LEU A 1 290 ? -4.779 5.186 12.721 1.00 95.81 290 LEU A O 1
ATOM 2258 N N . HIS A 1 291 ? -2.598 4.670 12.744 1.00 95.38 291 HIS A N 1
ATOM 2259 C CA . HIS A 1 291 ? -2.667 3.929 14.006 1.00 95.38 291 HIS A CA 1
ATOM 2260 C C . HIS A 1 291 ? -3.037 4.834 15.188 1.00 95.38 291 HIS A C 1
ATOM 2262 O O . HIS A 1 291 ? -3.823 4.428 16.043 1.00 95.38 291 HIS A O 1
ATOM 2268 N N . GLU A 1 292 ? -2.521 6.062 15.233 1.00 95.12 292 GLU A N 1
ATOM 2269 C CA . GLU A 1 292 ? -2.854 7.034 16.276 1.00 95.12 292 GLU A CA 1
ATOM 2270 C C . GLU A 1 292 ? -4.328 7.460 16.202 1.00 95.12 292 GLU A C 1
ATOM 2272 O O . GLU A 1 292 ? -5.030 7.450 17.215 1.00 95.12 292 GLU A O 1
ATOM 2277 N N . GLN A 1 293 ? -4.839 7.723 14.998 1.00 96.38 293 GLN A N 1
ATOM 2278 C CA . GLN A 1 293 ? -6.261 7.992 14.776 1.00 96.38 293 GLN A CA 1
ATOM 2279 C C . GLN A 1 293 ? -7.143 6.801 15.172 1.00 96.38 293 GLN A C 1
ATOM 2281 O O . GLN A 1 293 ? -8.171 6.987 15.823 1.00 96.38 293 GLN A O 1
ATOM 2286 N N . ALA A 1 294 ? -6.742 5.572 14.836 1.00 95.69 294 ALA A N 1
ATOM 2287 C CA . ALA A 1 294 ? -7.476 4.367 15.221 1.00 95.69 294 ALA A CA 1
ATOM 2288 C C . ALA A 1 294 ? -7.528 4.187 16.749 1.00 9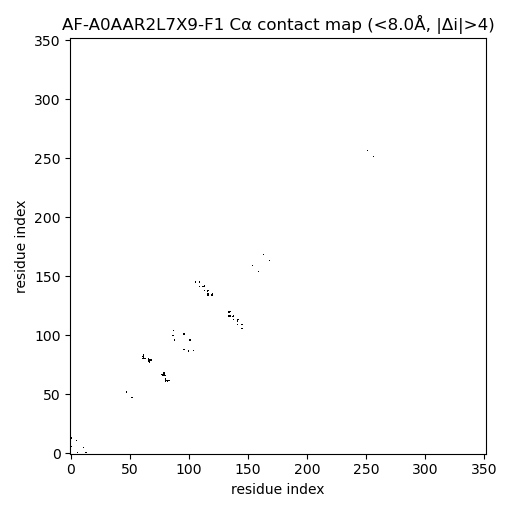5.69 294 ALA A C 1
ATOM 2290 O O . ALA A 1 294 ? -8.567 3.813 17.299 1.00 95.69 294 ALA A O 1
ATOM 2291 N N . MET A 1 295 ? -6.437 4.509 17.451 1.00 95.06 295 MET A N 1
ATOM 2292 C CA . MET A 1 295 ? -6.402 4.497 18.914 1.00 95.06 295 MET A CA 1
ATOM 2293 C C . MET A 1 295 ? -7.352 5.544 19.514 1.00 95.06 295 MET A C 1
ATOM 2295 O O . MET A 1 295 ? -8.125 5.221 20.419 1.00 95.06 295 MET A O 1
ATOM 2299 N N . GLN A 1 296 ? -7.335 6.777 18.996 1.00 95.94 296 GLN A N 1
ATOM 2300 C CA . GLN A 1 296 ? -8.244 7.846 19.429 1.00 95.94 296 GLN A CA 1
ATOM 2301 C C . GLN A 1 296 ? -9.711 7.479 19.175 1.00 95.94 296 GLN A C 1
ATOM 2303 O O . GLN A 1 296 ? -10.565 7.710 20.029 1.00 95.94 296 GLN A O 1
ATOM 2308 N N . PHE A 1 297 ? -10.005 6.846 18.037 1.00 96.81 297 PHE A N 1
ATOM 2309 C CA . PHE A 1 297 ? -11.341 6.347 17.722 1.00 96.81 297 PHE A CA 1
ATOM 2310 C C . PHE A 1 297 ? -11.817 5.304 18.741 1.00 96.81 297 PHE A C 1
ATOM 2312 O O . PHE A 1 297 ? -12.944 5.392 19.226 1.00 96.81 297 PHE A O 1
ATOM 2319 N N . GLY A 1 298 ? -10.952 4.359 19.125 1.00 96.50 298 GLY A N 1
ATOM 2320 C CA . GLY A 1 298 ? -11.268 3.372 20.160 1.00 96.50 298 GLY A CA 1
ATOM 2321 C C . GLY A 1 298 ? -11.619 4.013 21.507 1.00 96.50 298 GLY A C 1
ATOM 2322 O O . GLY A 1 298 ? -12.602 3.625 22.135 1.00 96.50 298 GLY A O 1
ATOM 2323 N N . GLN A 1 299 ? -10.868 5.036 21.928 1.00 95.81 299 GLN A N 1
ATOM 2324 C CA . GLN A 1 299 ? -11.158 5.793 23.155 1.00 95.81 299 GLN A CA 1
ATOM 2325 C C . GLN A 1 299 ? -12.456 6.604 23.058 1.00 95.81 299 GLN A C 1
ATOM 2327 O O . GLN A 1 299 ? -13.224 6.677 24.017 1.00 95.81 299 GLN A O 1
ATOM 2332 N N . LEU A 1 300 ? -12.724 7.209 21.901 1.00 97.12 300 LEU A N 1
ATOM 2333 C CA . LEU A 1 300 ? -13.964 7.943 21.676 1.00 97.12 300 LEU A CA 1
ATOM 2334 C C . LEU A 1 300 ? -15.177 7.008 21.737 1.00 97.12 300 LEU A C 1
ATOM 2336 O O . LEU A 1 300 ? -16.205 7.378 22.301 1.00 97.12 300 LEU A O 1
ATOM 2340 N N . LEU A 1 301 ? -15.051 5.793 21.197 1.00 97.88 301 LEU A N 1
ATOM 2341 C CA . LEU A 1 301 ? -16.118 4.799 21.204 1.00 97.88 301 LEU A CA 1
ATOM 2342 C C . LEU A 1 301 ? -16.445 4.318 22.625 1.00 97.88 301 LEU A C 1
ATOM 2344 O O . LEU A 1 301 ? -17.619 4.243 22.979 1.00 97.88 301 LEU A O 1
ATOM 2348 N N . THR A 1 302 ? -15.437 4.051 23.463 1.00 97.25 302 THR A N 1
ATOM 2349 C CA . THR A 1 302 ? -15.673 3.674 24.870 1.00 97.25 302 THR A CA 1
ATOM 2350 C C . THR A 1 302 ? -16.276 4.824 25.676 1.00 97.25 302 THR A C 1
ATOM 2352 O O . THR A 1 302 ? -17.168 4.604 26.499 1.00 97.25 302 THR A O 1
ATOM 2355 N N . HIS A 1 303 ? -15.852 6.065 25.414 1.00 97.19 303 HIS A N 1
ATOM 2356 C CA . HIS A 1 303 ? -16.463 7.246 26.022 1.00 97.19 303 HIS A CA 1
ATOM 2357 C C . HIS A 1 303 ? -17.932 7.407 25.599 1.00 97.19 303 HIS A C 1
ATOM 2359 O O . HIS A 1 303 ? -18.781 7.680 26.444 1.00 97.19 303 HIS A O 1
ATOM 2365 N N . LEU A 1 304 ? -18.248 7.201 24.316 1.00 97.88 304 LEU A N 1
ATOM 2366 C CA . LEU A 1 304 ? -19.617 7.253 23.797 1.00 97.88 304 LEU A CA 1
ATOM 2367 C C . LEU A 1 304 ? -20.503 6.172 24.431 1.00 97.88 304 LEU A C 1
ATOM 2369 O O . LEU A 1 304 ? -21.595 6.489 24.892 1.00 97.88 304 LEU A O 1
ATOM 2373 N N . ASP A 1 305 ? -20.029 4.928 24.534 1.00 97.94 305 ASP A N 1
ATOM 2374 C CA . ASP A 1 305 ? -20.790 3.860 25.198 1.00 97.94 305 ASP A CA 1
ATOM 2375 C C . ASP A 1 305 ? -21.087 4.214 26.665 1.00 97.94 305 ASP A C 1
ATOM 2377 O O . ASP A 1 305 ? -22.223 4.114 27.134 1.00 97.94 305 ASP A O 1
ATOM 2381 N N . THR A 1 306 ? -20.091 4.758 27.371 1.00 97.69 306 THR A N 1
ATOM 2382 C CA . THR A 1 306 ? -20.257 5.191 28.764 1.00 97.69 306 THR A CA 1
ATOM 2383 C C . THR A 1 306 ? -21.288 6.321 28.886 1.00 97.69 306 THR A C 1
ATOM 2385 O O . THR A 1 306 ? -22.169 6.263 29.747 1.00 97.69 306 THR A O 1
ATOM 2388 N N . THR A 1 307 ? -21.235 7.345 28.024 1.00 97.19 307 THR A N 1
ATOM 2389 C CA . THR A 1 307 ? -22.216 8.445 28.058 1.00 97.19 307 THR A CA 1
ATOM 2390 C C . THR A 1 307 ? -23.616 7.970 27.677 1.00 97.19 307 THR A C 1
ATOM 2392 O O . THR A 1 307 ? -24.592 8.392 28.299 1.00 97.19 307 THR A O 1
ATOM 2395 N N . GLN A 1 308 ? -23.737 7.042 26.728 1.00 97.38 308 GLN A N 1
ATOM 2396 C CA . GLN A 1 308 ? -25.014 6.448 26.345 1.00 97.38 308 GLN A CA 1
ATOM 2397 C C . GLN A 1 308 ? -25.635 5.636 27.492 1.00 97.38 308 GLN A C 1
ATOM 2399 O O . GLN A 1 308 ? -26.845 5.721 27.720 1.00 97.38 308 GLN A O 1
ATOM 2404 N N . GLN A 1 309 ? -24.828 4.901 28.263 1.00 97.56 309 GLN A N 1
ATOM 2405 C CA . GLN A 1 309 ? -25.292 4.223 29.477 1.00 97.56 309 GLN A CA 1
ATOM 2406 C C . GLN A 1 309 ? -25.765 5.220 30.547 1.00 97.56 309 GLN A C 1
ATOM 2408 O O . GLN A 1 309 ? -26.831 5.018 31.134 1.00 97.56 309 GLN A O 1
ATOM 2413 N N . MET A 1 310 ? -25.043 6.329 30.762 1.00 96.75 310 MET A N 1
ATOM 2414 C CA . MET A 1 310 ? -25.473 7.382 31.696 1.00 96.75 310 MET A CA 1
ATOM 2415 C C . MET A 1 310 ? -26.806 8.017 31.283 1.00 96.75 310 MET A C 1
ATOM 2417 O O . MET A 1 310 ? -27.696 8.166 32.119 1.00 96.75 310 MET A O 1
ATOM 2421 N N . ILE A 1 311 ? -26.977 8.349 29.997 1.00 97.31 311 ILE A N 1
ATOM 2422 C CA . ILE A 1 311 ? -28.225 8.925 29.470 1.00 97.31 311 ILE A CA 1
ATOM 2423 C C . ILE A 1 311 ? -29.387 7.942 29.635 1.00 97.31 311 ILE A C 1
ATOM 2425 O O . ILE A 1 311 ? -30.469 8.337 30.065 1.00 97.31 311 ILE A O 1
ATOM 2429 N N . ASN A 1 312 ? -29.172 6.657 29.347 1.00 98.00 312 ASN A N 1
ATOM 2430 C CA . ASN A 1 312 ? -30.193 5.629 29.550 1.00 98.00 312 ASN A CA 1
ATOM 2431 C C . ASN A 1 312 ? -30.621 5.509 31.017 1.00 98.00 312 ASN A C 1
ATOM 2433 O O . ASN A 1 312 ? -31.810 5.352 31.293 1.00 98.00 312 ASN A O 1
ATOM 2437 N N . ASN A 1 313 ? -29.680 5.600 31.959 1.00 97.38 313 ASN A N 1
ATOM 2438 C CA . ASN A 1 313 ? -30.007 5.592 33.384 1.00 97.38 313 ASN A CA 1
ATOM 2439 C C . ASN A 1 313 ? -30.792 6.851 33.783 1.00 97.38 313 ASN A C 1
ATOM 2441 O O . ASN A 1 313 ? -31.849 6.726 34.391 1.00 97.38 313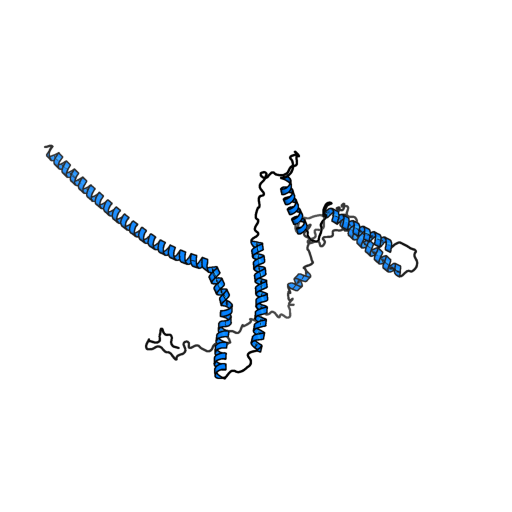 ASN A O 1
ATOM 2445 N N . ALA A 1 314 ? -30.374 8.038 33.334 1.00 97.25 314 ALA A N 1
ATOM 2446 C CA . ALA A 1 314 ? -31.107 9.281 33.587 1.00 97.25 314 ALA A CA 1
ATOM 2447 C C . ALA A 1 314 ? -32.534 9.267 32.998 1.00 97.25 314 ALA A C 1
ATOM 2449 O O . ALA A 1 314 ? -33.473 9.780 33.605 1.00 97.25 314 ALA A O 1
ATOM 2450 N N . LEU A 1 315 ? -32.728 8.655 31.823 1.00 97.44 315 LEU A N 1
ATOM 2451 C CA . LEU A 1 315 ? -34.056 8.460 31.234 1.00 97.44 315 LEU A CA 1
ATOM 2452 C C . LEU A 1 315 ? -34.928 7.518 32.073 1.00 97.44 315 LEU A C 1
ATOM 2454 O O . LEU A 1 315 ? -36.116 7.796 32.249 1.00 97.44 315 LEU A O 1
ATOM 2458 N N . LYS A 1 316 ? -34.357 6.435 32.618 1.00 97.62 316 LYS A N 1
ATOM 2459 C CA . LYS A 1 316 ? -35.069 5.549 33.554 1.00 97.62 316 LYS A CA 1
ATOM 2460 C C . LYS A 1 316 ? -35.479 6.307 34.813 1.00 97.62 316 LYS A C 1
ATOM 2462 O O . LYS A 1 316 ? -36.645 6.231 35.195 1.00 97.62 316 LYS A O 1
ATOM 2467 N N . ASP A 1 317 ? -34.574 7.090 35.394 1.00 97.19 317 ASP A N 1
ATOM 2468 C CA . ASP A 1 317 ? -34.860 7.893 36.585 1.00 97.19 317 ASP A CA 1
ATOM 2469 C C . ASP A 1 317 ? -35.993 8.894 36.315 1.00 97.19 317 ASP A C 1
ATOM 2471 O O . ASP A 1 317 ? -36.984 8.918 37.046 1.00 97.19 317 ASP A O 1
ATOM 2475 N N . ASN A 1 318 ? -35.937 9.630 35.200 1.00 96.94 318 ASN A N 1
ATOM 2476 C CA . ASN A 1 318 ? -37.009 10.543 34.786 1.00 96.94 318 ASN A CA 1
ATOM 2477 C C . ASN A 1 318 ? -38.354 9.827 34.579 1.00 96.94 318 ASN A C 1
ATOM 2479 O O . ASN A 1 318 ? -39.398 10.346 34.977 1.00 96.94 318 ASN A O 1
ATOM 2483 N N . SER A 1 319 ? -38.349 8.624 33.997 1.00 97.62 319 SER A N 1
ATOM 2484 C CA . SER A 1 319 ? -39.559 7.806 33.851 1.00 97.62 319 SER A CA 1
ATOM 2485 C C . SER A 1 319 ? -40.151 7.418 35.209 1.00 97.62 319 SER A C 1
ATOM 2487 O O . SER A 1 319 ? -41.372 7.456 35.383 1.00 97.62 319 SER A O 1
ATOM 2489 N N . THR A 1 320 ? -39.312 7.056 36.186 1.00 96.50 320 THR A N 1
ATOM 2490 C CA . THR A 1 320 ? -39.787 6.741 37.543 1.00 96.50 320 THR A CA 1
ATOM 2491 C C . THR A 1 320 ? -40.351 7.975 38.240 1.00 96.50 320 THR A C 1
ATOM 2493 O O . THR A 1 320 ? -41.428 7.890 38.830 1.00 96.50 320 THR A O 1
ATOM 2496 N N . LEU A 1 321 ? -39.702 9.134 38.090 1.00 96.94 321 LEU A N 1
ATOM 2497 C CA . LEU A 1 321 ? -40.164 10.400 38.654 1.00 96.94 321 LEU A CA 1
ATOM 2498 C C . LEU A 1 321 ? -41.528 10.811 38.078 1.00 96.94 321 LEU A C 1
ATOM 2500 O O . LEU A 1 321 ? -42.429 11.175 38.828 1.00 96.94 321 LEU A O 1
ATOM 2504 N N . LEU A 1 322 ? -41.717 10.693 36.759 1.00 97.12 322 LEU A N 1
ATOM 2505 C CA . LEU A 1 322 ? -43.008 10.950 36.109 1.00 97.12 322 LEU A CA 1
ATOM 2506 C C . LEU A 1 322 ? -44.102 10.004 36.613 1.00 97.12 322 LEU A C 1
ATOM 2508 O O . LEU A 1 322 ? -45.222 10.442 36.867 1.00 97.12 322 LEU A O 1
ATOM 2512 N N . THR A 1 323 ? -43.771 8.726 36.808 1.00 96.06 323 THR A N 1
ATOM 2513 C CA . THR A 1 323 ? -44.715 7.737 37.352 1.00 96.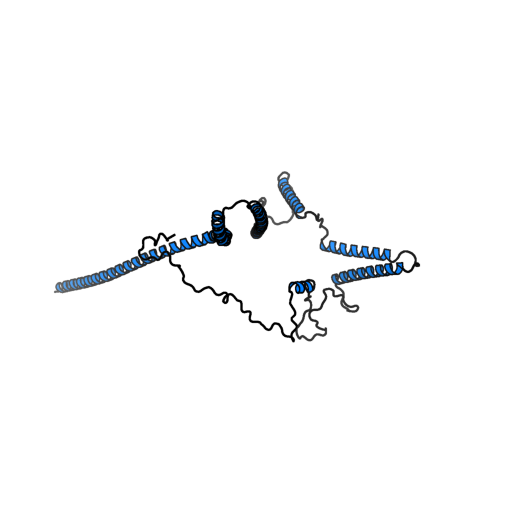06 323 THR A CA 1
ATOM 2514 C C . THR A 1 323 ? -45.105 8.083 38.790 1.00 96.06 323 THR A C 1
ATOM 2516 O O . THR A 1 323 ? -46.284 8.023 39.140 1.00 96.06 323 THR A O 1
ATOM 2519 N N . GLN A 1 324 ? -44.139 8.505 39.613 1.00 96.50 324 GLN A N 1
ATOM 2520 C CA . GLN A 1 324 ? -44.405 8.987 40.967 1.00 96.50 324 GLN A CA 1
ATOM 2521 C C . GLN A 1 324 ? -45.299 10.223 40.950 1.00 96.50 324 GLN A C 1
ATOM 2523 O O . GLN A 1 324 ? -46.327 10.203 41.616 1.00 96.50 324 GLN A O 1
ATOM 2528 N N . VAL A 1 325 ? -44.978 11.248 40.154 1.00 97.38 325 VAL A N 1
ATOM 2529 C CA . VAL A 1 325 ? -45.798 12.467 40.032 1.00 97.38 325 VAL A CA 1
ATOM 2530 C C . VAL A 1 325 ? -47.222 12.132 39.591 1.00 97.38 325 VAL A C 1
ATOM 2532 O O . VAL A 1 325 ? -48.176 12.646 40.173 1.00 97.38 325 VAL A O 1
ATOM 2535 N N . GLN A 1 326 ? -47.390 11.239 38.613 1.00 95.56 326 GLN A N 1
ATOM 2536 C CA . GLN A 1 326 ? -48.708 10.788 38.167 1.00 95.56 326 GLN A CA 1
ATOM 2537 C C . GLN A 1 326 ? -49.490 10.114 39.304 1.00 95.56 326 GLN A C 1
ATOM 2539 O O . GLN A 1 326 ? -50.677 10.396 39.487 1.00 95.56 326 GLN A O 1
ATOM 2544 N N . GLN A 1 327 ? -48.830 9.264 40.093 1.00 96.31 327 GLN A N 1
ATOM 2545 C CA . GLN A 1 327 ? -49.430 8.623 41.260 1.00 96.31 327 GLN A CA 1
ATOM 2546 C C . GLN A 1 327 ? -49.801 9.650 42.341 1.00 96.31 327 GLN A C 1
ATOM 2548 O O . GLN A 1 327 ? -50.930 9.634 42.829 1.00 96.31 327 GLN A O 1
ATOM 2553 N N . THR A 1 328 ? -48.911 10.598 42.657 1.00 96.88 328 THR A N 1
ATOM 2554 C CA . THR A 1 328 ? -49.178 11.634 43.669 1.00 96.88 328 THR A CA 1
ATOM 2555 C C . THR A 1 328 ? -50.316 12.555 43.236 1.00 96.88 328 THR A C 1
ATOM 2557 O O . THR A 1 328 ? -51.163 12.915 44.046 1.00 96.88 328 THR A O 1
ATOM 2560 N N . MET A 1 329 ? -50.388 12.923 41.951 1.00 95.62 329 MET A N 1
ATOM 2561 C CA . MET A 1 329 ? -51.510 13.707 41.424 1.00 95.62 329 MET A CA 1
ATOM 2562 C C . MET A 1 329 ? -52.831 12.946 41.539 1.00 95.62 329 MET A C 1
ATOM 2564 O O . MET A 1 329 ? -53.843 13.552 41.884 1.00 95.62 329 MET A O 1
ATOM 2568 N N . LYS A 1 330 ? -52.833 11.630 41.294 1.00 96.12 330 LYS A N 1
ATOM 2569 C CA . LYS A 1 330 ? -54.027 10.792 41.449 1.00 96.12 330 LYS A CA 1
ATOM 2570 C C . LYS A 1 330 ? -54.489 10.726 42.907 1.00 96.12 330 LYS A C 1
ATOM 2572 O O . LYS A 1 330 ? -55.674 10.902 43.169 1.00 96.12 330 LYS A O 1
ATOM 2577 N N . GLU A 1 331 ? -53.570 10.523 43.847 1.00 96.31 331 GLU A N 1
ATOM 2578 C CA . GLU A 1 331 ? -53.864 10.513 45.289 1.00 96.31 331 GLU A CA 1
ATOM 2579 C C . GLU A 1 331 ? -54.361 11.877 45.788 1.00 96.31 331 GLU A C 1
ATOM 2581 O O . GLU A 1 331 ? -55.339 11.956 46.537 1.00 96.31 331 GLU A O 1
ATOM 2586 N N . ASN A 1 332 ? -53.743 12.964 45.317 1.00 96.12 332 ASN A N 1
ATOM 2587 C CA . ASN A 1 332 ? -54.174 14.324 45.628 1.00 96.12 332 ASN A CA 1
ATOM 2588 C C . ASN A 1 332 ? -55.575 14.618 45.077 1.00 96.12 332 ASN A C 1
ATOM 2590 O O . ASN A 1 332 ? -56.375 15.230 45.779 1.00 96.12 332 ASN A O 1
ATOM 2594 N N . LEU A 1 333 ? -55.897 14.177 43.855 1.00 95.31 333 LEU A N 1
ATOM 2595 C CA . LEU A 1 333 ? -57.237 14.331 43.278 1.00 95.31 333 LEU A CA 1
ATOM 2596 C C . LEU A 1 333 ? -58.296 13.598 44.106 1.00 95.31 333 LEU A C 1
ATOM 2598 O O . LEU A 1 333 ? -59.309 14.207 44.437 1.00 95.31 333 LEU A O 1
ATOM 2602 N N . VAL A 1 334 ? -58.036 12.349 44.507 1.00 95.75 334 VAL A N 1
ATOM 2603 C CA . VAL A 1 334 ? -58.943 11.588 45.387 1.00 95.75 334 VAL A CA 1
ATOM 2604 C C . VAL A 1 334 ? -59.139 12.312 46.720 1.00 95.75 334 VAL A C 1
ATOM 2606 O O . VAL A 1 334 ? -60.268 12.510 47.157 1.00 95.75 334 VAL A O 1
ATOM 2609 N N . SER A 1 335 ? -58.057 12.795 47.334 1.00 94.94 335 SER A N 1
ATOM 2610 C CA . SER A 1 335 ? -58.135 13.548 48.595 1.00 94.94 335 SER A CA 1
ATOM 2611 C C . SER A 1 335 ? -58.944 14.844 48.445 1.00 94.94 335 SER A C 1
ATOM 2613 O O . SER A 1 335 ? -59.689 15.235 49.342 1.00 94.94 335 SER A O 1
ATOM 2615 N N . VAL A 1 336 ? -58.812 15.539 47.311 1.00 94.94 336 VAL A N 1
ATOM 2616 C CA . VAL A 1 336 ? -59.604 16.736 46.999 1.00 94.94 336 VAL A CA 1
ATOM 2617 C C . VAL A 1 336 ? -61.080 16.379 46.814 1.00 94.94 336 VAL A C 1
ATOM 2619 O O . VAL A 1 336 ? -61.925 17.063 47.390 1.00 94.94 336 VAL A O 1
ATOM 2622 N N . GLU A 1 337 ? -61.405 15.308 46.085 1.00 94.19 337 GLU A N 1
ATOM 2623 C CA . GLU A 1 337 ? -62.782 14.812 45.935 1.00 94.19 337 GLU A CA 1
ATOM 2624 C C . GLU A 1 337 ? -63.414 14.455 47.290 1.00 94.19 337 GLU A C 1
ATOM 2626 O O . GLU A 1 337 ? -64.532 14.887 47.582 1.00 94.19 337 GLU A O 1
ATOM 2631 N N . GLU A 1 338 ? -62.686 13.744 48.154 1.00 95.38 338 GLU A N 1
ATOM 2632 C CA . GLU A 1 338 ? -63.133 13.405 49.511 1.00 95.38 338 GLU A CA 1
ATOM 2633 C C . GLU A 1 338 ? -63.382 14.657 50.363 1.00 95.38 338 GLU A C 1
ATOM 2635 O O . GLU A 1 338 ? -64.412 14.767 51.038 1.00 95.38 338 GLU A O 1
ATOM 2640 N N . ASN A 1 339 ? -62.480 15.641 50.293 1.00 94.88 339 ASN A N 1
ATOM 2641 C CA . ASN A 1 339 ? -62.637 16.917 50.987 1.00 94.88 339 ASN A CA 1
ATOM 2642 C C . ASN A 1 339 ? -63.869 17.691 50.496 1.00 94.88 339 ASN A C 1
ATOM 2644 O O . ASN A 1 339 ? -64.619 18.227 51.317 1.00 94.88 339 ASN A O 1
ATOM 2648 N N . PHE A 1 340 ? -64.114 17.732 49.181 1.00 93.38 340 PHE A N 1
ATOM 2649 C CA . PHE A 1 340 ? -65.315 18.351 48.613 1.00 93.38 340 PHE A CA 1
ATOM 2650 C C . PHE A 1 340 ? -66.589 17.638 49.073 1.00 93.38 340 PHE A C 1
ATOM 2652 O O . PHE A 1 340 ? -67.528 18.305 49.511 1.00 93.38 340 PHE A O 1
ATOM 2659 N N . ALA A 1 341 ? -66.611 16.303 49.063 1.00 93.31 341 ALA A N 1
ATOM 2660 C CA . ALA A 1 341 ? -67.748 15.523 49.546 1.00 93.31 341 ALA A CA 1
ATOM 2661 C C . ALA A 1 341 ? -68.034 15.787 51.037 1.00 93.31 341 ALA A C 1
ATOM 2663 O O . ALA A 1 341 ? -69.188 15.977 51.435 1.00 93.31 341 ALA A O 1
ATOM 2664 N N . ALA A 1 342 ? -66.991 15.862 51.870 1.00 93.44 342 ALA A N 1
ATOM 2665 C CA . ALA A 1 342 ? -67.117 16.198 53.286 1.00 93.44 342 ALA A CA 1
ATOM 2666 C C . ALA A 1 342 ? -67.649 17.628 53.500 1.00 93.44 342 ALA A C 1
ATOM 2668 O O . ALA A 1 342 ? -68.496 17.861 54.373 1.00 93.44 342 ALA A O 1
ATOM 2669 N N . LEU A 1 343 ? -67.188 18.590 52.694 1.00 93.00 343 LEU A N 1
ATOM 2670 C CA . LEU A 1 343 ? -67.663 19.973 52.730 1.00 93.00 343 LEU A CA 1
ATOM 2671 C C . LEU A 1 343 ? -69.144 20.063 52.334 1.00 93.00 343 LEU A C 1
ATOM 2673 O O . LEU A 1 343 ? -69.926 20.711 53.030 1.00 93.00 343 LEU A O 1
ATOM 2677 N N . GLU A 1 344 ? -69.551 19.359 51.276 1.00 92.62 344 GLU A N 1
ATOM 2678 C CA . GLU A 1 344 ? -70.939 19.305 50.811 1.00 92.62 344 GLU A CA 1
ATOM 2679 C C . GLU A 1 344 ? -71.862 18.681 51.869 1.00 92.62 344 GLU A C 1
ATOM 2681 O O . GLU A 1 344 ? -72.945 19.203 52.152 1.00 92.62 344 GLU A O 1
ATOM 2686 N N . GLN A 1 345 ? -71.416 17.609 52.534 1.00 92.00 345 GLN A N 1
ATOM 2687 C CA . GLN A 1 345 ? -72.142 17.026 53.665 1.00 92.00 345 GLN A CA 1
ATOM 2688 C C . GLN A 1 345 ? -72.309 18.019 54.823 1.00 92.00 345 GLN A C 1
ATOM 2690 O O . GLN A 1 345 ? -73.388 18.087 55.418 1.00 92.00 345 GLN A O 1
ATOM 2695 N N . ARG A 1 346 ? -71.272 18.802 55.160 1.00 92.19 346 ARG A N 1
ATOM 2696 C CA . ARG A 1 346 ? -71.379 19.858 56.184 1.00 92.19 346 ARG A CA 1
ATOM 2697 C C . ARG A 1 346 ? -72.348 20.958 55.759 1.00 92.19 346 ARG A C 1
ATOM 2699 O O . ARG A 1 346 ? -73.150 21.385 56.585 1.00 92.19 346 ARG A O 1
ATOM 2706 N N . MET A 1 347 ? -72.320 21.369 54.492 1.00 88.56 347 MET A N 1
ATOM 2707 C CA . MET A 1 347 ? -73.240 22.372 53.948 1.00 88.56 347 MET A CA 1
ATOM 2708 C C . MET A 1 347 ? -74.700 21.902 54.047 1.00 88.56 347 MET A C 1
ATOM 2710 O O . MET A 1 347 ? -75.553 22.647 54.521 1.00 88.56 347 MET A O 1
ATOM 2714 N N . LYS A 1 348 ? -74.975 20.629 53.723 1.00 90.19 348 LYS A N 1
ATOM 2715 C CA . LYS A 1 348 ? -76.307 20.012 53.881 1.00 90.19 348 LYS A CA 1
ATOM 2716 C C . LYS A 1 348 ? -76.772 19.931 55.337 1.00 90.19 348 LYS A C 1
ATOM 2718 O O . LYS A 1 348 ? -77.964 20.049 55.600 1.00 90.19 348 LYS A O 1
ATOM 2723 N N . LYS A 1 349 ? -75.861 19.726 56.296 1.00 88.00 349 LYS A N 1
ATOM 2724 C CA . LYS A 1 349 ? -76.198 19.724 57.734 1.00 88.00 349 LYS A CA 1
ATOM 2725 C C . LYS A 1 349 ? -76.549 21.115 58.269 1.00 88.00 349 LYS A C 1
ATOM 2727 O O . LYS A 1 349 ? -77.306 21.192 59.225 1.00 88.00 349 LYS A O 1
ATOM 2732 N N . LEU A 1 350 ? -76.000 22.174 57.674 1.00 81.50 350 LEU A N 1
ATOM 2733 C CA . LEU A 1 350 ? -76.278 23.572 58.028 1.00 81.50 350 LEU A CA 1
ATOM 2734 C C . LEU A 1 350 ? -77.540 24.133 57.351 1.00 81.50 350 LEU A C 1
ATOM 2736 O O . LEU A 1 350 ? -78.025 25.177 57.769 1.00 81.50 350 LEU A O 1
ATOM 2740 N N . SER A 1 351 ? -78.061 23.476 56.307 1.00 65.75 351 SER A N 1
ATOM 2741 C CA . SER A 1 351 ? -79.281 23.898 55.599 1.00 65.75 351 SER A CA 1
ATOM 2742 C C . SER A 1 351 ? -80.574 23.273 56.156 1.00 65.75 351 SER A C 1
ATOM 2744 O O . SER A 1 351 ? -81.601 23.288 55.474 1.00 65.75 351 SER A O 1
ATOM 2746 N N . LYS A 1 352 ? -80.516 22.680 57.350 1.00 50.03 352 LYS A N 1
ATOM 2747 C CA . LYS A 1 352 ? -81.656 22.276 58.185 1.00 50.03 352 LYS A CA 1
ATOM 2748 C C . LYS A 1 352 ? -81.663 23.161 59.419 1.00 50.03 352 LYS A C 1
ATOM 2750 O O . LYS A 1 352 ? -82.782 23.483 59.868 1.00 50.03 352 LYS A O 1
#

Mean predicted aligned error: 22.57 Å

Foldseek 3Di:
DDDPVCPPPPPDDDPDDPDDDDPDDCPVVDPPPPPDPPDDPVDDDDDDDPVVVCVVCVPPDWDDPQADPDPDDDPDDHDHGDDDPQDPPPPPPPDDDDPVNVLVVVLVVLVVLLVVLVVVVVVVVVPPDDDDDDSVVSNVVSVVVNVVSVVVVVCVVQDDPPPDPPPCPPVVVVVVVVVVVVVVVVVVPDDDDDDDDDDDDDPPDDDDDDDDDDVVVVVVVVVVVVVVVVVVVVVVVVVVVVVVVVPPPDDDDPVRVVVVVVVVVVCVVCVVVVVCVVVVVVVCVVCVVVVVVVVVVVVVVVVVVVVVVVVVVVVVVVVVVVVVVVVVVVVVVVVVVVVVVVVVVVVVVVVD

Radius of gyration: 49.44 Å; Cα contacts (8 Å, |Δi|>4): 44; chains: 1; bounding box: 125×104×135 Å

InterPro domains:
  IPR028133 Dynamitin [PF04912] (16-227)
  IPR028133 Dynamitin [PF04912] (235-350)
  IPR028133 Dynamitin [PTHR15346] (1-226)

pLDDT: mean 73.74, std 17.18, range [29.52, 98.0]

Organism: Pygocentrus nattereri (NCBI:txid42514)

Secondary structure (DSSP, 8-state):
---TTTTTSTT--SSS-S---PPPPTTTT-----------TTS------HHHHHHHHTT-----TT---S----SSPP-SS---S---PPTT--SPPPHHHHHHHHHHHHHHHHHHHHHHHHHHTT-----SSSHHHHHHHHHHHHHHHHHHHHHHHH-TT----TT-HHHHHHHHHHHHHHHHHHGGGS-------------TT---------HHHHHHHHHHHHHHHHHHHHHHHHHHHHHHHHT--S---HHHHHHHHHHHHHHHHHHHHHHHHHHHHHHHHHHHHHHHHHHHHHHHHHHHHHHHHHHHHHHHHHHHHHHHHHHHHHHHHHHHHHHHHHHHHHHHHHT-